Protein AF-A0A558R9H0-F1 (afdb_monomer)

Organism: NCBI:txid2529389

Solvent-accessible surface area (backbone atoms only — not comparable to full-atom values): 13015 Å² total; per-residue (Å²): 138,81,81,83,77,83,81,79,78,78,81,75,77,75,75,75,79,76,82,57,92,92,64,50,74,66,57,54,50,53,50,51,29,73,73,60,36,61,66,52,48,53,51,50,49,53,62,72,65,51,73,73,82,69,82,77,82,72,74,66,61,77,84,40,43,70,60,37,49,53,33,10,52,35,42,75,74,71,47,61,42,72,78,76,47,47,53,64,60,54,18,49,56,47,12,72,78,52,30,84,94,40,40,70,61,38,20,57,54,39,32,58,49,39,75,74,41,42,70,62,52,20,39,54,46,27,41,65,49,20,35,69,77,26,20,38,67,59,28,51,53,42,38,52,57,38,35,78,76,47,83,45,66,71,45,51,55,52,40,52,50,50,55,48,54,51,50,54,34,33,76,76,72,40,82,75,61,80,75,44,16,47,45,55,50,48,14,64,70,67,75,45,73,69,75,48,80,61,65,66,37,66,78,54,82,72,59,87,75,62,67,80,74,74,82,77,82,91,124

Foldseek 3Di:
DDDDDDDDPDPPPPDDPDDDPPDDPVNVVVVVCVVQNPVRVVVVCCVVVVDDPDDPPDDCVVVCVVVLLVQLVCVLVVHHSPVVDDQQNVLQVSCVVPVDVHSVVSSVVSSVVCVLPSQLSSLVSNLLCQQPFAFLVSNLVSLVSNCVVPVDVVSVVVSVVSVVLQVLLCVVPNHDDRRDHSQNSNCVSVVHRDDRPVRVCVVVPDDPPVVVVPDDDDD

Sequence (219 aa):
MEADPPTRVASAAAASPKPRPGATVDDDVRRVVARHGADAVKAAVKRLSKQRPGRKATSDWPGLIDVLEADARRLLEGGDPFTERSNYSISQAFAAAHPGHSSVSTQRRLMNKLAKKRAIYTHILAIFTGWYECSSAIYIKTLLALIEIDDNEMWVDRHDAACRQLGEYIVIFGEPPESMSMREIIGRATGTMPKSPFELRERSRGGLLGGFAGSSDRG

Radius of gyration: 29.57 Å; Cα contacts (8 Å, |Δi|>4): 161; chains: 1; bounding box: 58×39×85 Å

Mean predicted aligned error: 14.15 Å

Secondary structure (DSSP, 8-state):
--PPPP--------PPPPPPTT--HHHHHHHHHHHH-HHHHHHHHHHHSSPPPPPPPPPSGGGGHHHHHHHHHHHHTT--HHHHS-HHHHHHHHHHH--TT-HHHHHHHHHHHHHHHHHHHHHHHHHHHHHHHS-HHHHHHHHHHHHHH---HHHHHHHHHHHHHHHHHHHHH-SPPTT--HHHHHHHHHSSPPPPTTHHHHSS-S-TTSGGG------

Structure (mmCIF, N/CA/C/O backbone):
data_AF-A0A558R9H0-F1
#
_entry.id   AF-A0A558R9H0-F1
#
loop_
_atom_site.group_PDB
_atom_site.id
_atom_site.type_symbol
_atom_site.label_atom_id
_atom_site.label_alt_id
_atom_site.label_comp_id
_atom_site.label_asym_id
_atom_site.label_entity_id
_atom_site.label_seq_id
_atom_site.pdbx_PDB_ins_code
_atom_site.Cartn_x
_atom_site.Cartn_y
_atom_site.Cartn_z
_atom_site.occupancy
_atom_site.B_iso_or_equiv
_atom_site.auth_seq_id
_atom_site.auth_comp_id
_atom_site.auth_asym_id
_atom_site.auth_atom_id
_atom_site.pdbx_PDB_model_num
ATOM 1 N N . MET A 1 1 ? -26.346 24.334 -60.284 1.00 40.06 1 MET A N 1
ATOM 2 C CA . MET A 1 1 ? -24.964 24.813 -60.084 1.00 40.06 1 MET A CA 1
ATOM 3 C C . MET A 1 1 ? -24.458 24.151 -58.812 1.00 40.06 1 MET A C 1
ATOM 5 O O . MET A 1 1 ? -24.642 24.688 -57.734 1.00 40.06 1 MET A O 1
ATOM 9 N N . GLU A 1 2 ? -24.317 22.829 -58.834 1.00 39.69 2 GLU A N 1
ATOM 10 C CA . GLU A 1 2 ? -23.131 22.070 -59.281 1.00 39.69 2 GLU A CA 1
ATOM 11 C C . GLU A 1 2 ? -21.971 22.269 -58.298 1.00 39.69 2 GLU A C 1
ATOM 13 O O . GLU A 1 2 ? -21.319 23.305 -58.275 1.00 39.69 2 GLU A O 1
ATOM 18 N N . ALA A 1 3 ? -21.835 21.292 -57.398 1.00 46.06 3 ALA A N 1
ATOM 19 C CA . ALA A 1 3 ? -20.813 21.244 -56.367 1.00 46.06 3 ALA A CA 1
ATOM 20 C C . ALA A 1 3 ? -19.502 20.736 -56.980 1.00 46.06 3 ALA A C 1
ATOM 22 O O . ALA A 1 3 ? -19.474 19.647 -57.557 1.00 46.06 3 ALA A O 1
ATOM 23 N N . ASP A 1 4 ? -18.435 21.518 -56.828 1.00 47.44 4 ASP A N 1
ATOM 24 C CA . ASP A 1 4 ? -17.090 21.150 -57.267 1.00 47.44 4 ASP A CA 1
ATOM 25 C C . ASP A 1 4 ? -16.585 19.891 -56.534 1.00 47.44 4 ASP A C 1
ATOM 27 O O . ASP A 1 4 ? -16.675 19.807 -55.302 1.00 47.44 4 ASP A O 1
ATOM 31 N N . PRO A 1 5 ? -16.022 18.900 -57.250 1.00 52.84 5 PRO A N 1
ATOM 32 C CA . PRO A 1 5 ? -15.435 17.727 -56.624 1.00 52.84 5 PRO A CA 1
ATOM 33 C C . PRO A 1 5 ? -14.076 18.049 -55.970 1.00 52.84 5 PRO A C 1
ATOM 35 O O . PRO A 1 5 ? -13.323 18.893 -56.458 1.00 52.84 5 PRO A O 1
ATOM 38 N N . PRO A 1 6 ? -13.697 17.337 -54.891 1.00 47.50 6 PRO A N 1
ATOM 39 C CA . PRO A 1 6 ? -12.427 17.554 -54.213 1.00 47.50 6 PRO A CA 1
ATOM 40 C C . PRO A 1 6 ? -11.244 17.115 -55.084 1.00 47.50 6 PRO A C 1
ATOM 42 O O . PRO A 1 6 ? -11.097 15.943 -55.445 1.00 47.50 6 PRO A O 1
ATOM 45 N N . THR A 1 7 ? -10.356 18.066 -55.363 1.00 51.81 7 THR A N 1
ATOM 46 C CA . THR A 1 7 ? -9.066 17.864 -56.024 1.00 51.81 7 THR A CA 1
ATOM 47 C C . THR A 1 7 ? -8.238 16.819 -55.271 1.00 51.81 7 THR A C 1
ATOM 49 O O . THR A 1 7 ? -7.725 17.066 -54.178 1.00 51.81 7 THR A O 1
ATOM 52 N N . ARG A 1 8 ? -8.077 15.629 -55.863 1.00 40.22 8 ARG A N 1
ATOM 53 C CA . ARG A 1 8 ? -7.101 14.624 -55.422 1.00 40.22 8 ARG A CA 1
ATOM 54 C C . ARG A 1 8 ? -5.695 15.206 -55.568 1.00 40.22 8 ARG A C 1
ATOM 56 O O . ARG A 1 8 ? -5.161 15.279 -56.671 1.00 40.22 8 ARG A O 1
ATOM 63 N N . VAL A 1 9 ? -5.075 15.584 -54.453 1.00 43.00 9 VAL A N 1
ATOM 64 C CA . VAL A 1 9 ? -3.649 15.922 -54.423 1.00 43.00 9 VAL A CA 1
ATOM 65 C C . VAL A 1 9 ? -2.869 14.624 -54.622 1.00 43.00 9 VAL A C 1
ATOM 67 O O . VAL A 1 9 ? -2.848 13.753 -53.751 1.00 43.00 9 VAL A O 1
ATOM 70 N N . ALA A 1 10 ? -2.276 14.461 -55.803 1.00 39.84 10 ALA A N 1
ATOM 71 C CA . ALA A 1 10 ? -1.406 13.341 -56.112 1.00 39.84 10 ALA A CA 1
ATOM 72 C C . ALA A 1 10 ? -0.223 13.333 -55.130 1.00 39.84 10 ALA A C 1
ATOM 74 O O . ALA A 1 10 ? 0.629 14.221 -55.147 1.00 39.84 10 ALA A O 1
ATOM 75 N N . SER A 1 11 ? -0.174 12.322 -54.262 1.00 41.81 11 SER A N 1
ATOM 76 C CA . SER A 1 11 ? 1.013 12.007 -53.472 1.00 41.81 11 SER A CA 1
ATOM 77 C C . SER A 1 11 ? 2.083 11.483 -54.425 1.00 41.81 11 SER A C 1
ATOM 79 O O . SER A 1 11 ? 2.147 10.290 -54.724 1.00 41.81 11 SER A O 1
ATOM 81 N N . ALA A 1 12 ? 2.900 12.390 -54.955 1.00 41.44 12 ALA A N 1
ATOM 82 C CA . ALA A 1 12 ? 4.139 12.021 -55.610 1.00 41.44 12 ALA A CA 1
ATOM 83 C C . ALA A 1 12 ? 5.065 11.442 -54.533 1.00 41.44 12 ALA A C 1
ATOM 85 O O . ALA A 1 12 ? 5.732 12.173 -53.798 1.00 41.44 12 ALA A O 1
ATOM 86 N N . ALA A 1 13 ? 5.085 10.114 -54.421 1.00 43.97 13 ALA A N 1
ATOM 87 C CA . ALA A 1 13 ? 6.188 9.405 -53.800 1.00 43.97 13 ALA A CA 1
ATOM 88 C C . ALA A 1 13 ? 7.446 9.758 -54.604 1.00 43.97 13 ALA A C 1
ATOM 90 O O . ALA A 1 13 ? 7.711 9.180 -55.656 1.00 43.97 13 ALA A O 1
ATOM 91 N N . ALA A 1 14 ? 8.171 10.783 -54.154 1.00 47.97 14 ALA A N 1
ATOM 92 C CA . ALA A 1 14 ? 9.452 11.158 -54.720 1.00 47.97 14 ALA A CA 1
ATOM 93 C C . ALA A 1 14 ? 10.385 9.957 -54.558 1.00 47.97 14 ALA A C 1
ATOM 95 O O . ALA A 1 14 ? 10.835 9.648 -53.455 1.00 47.97 14 ALA A O 1
ATOM 96 N N . ALA A 1 15 ? 10.611 9.242 -55.659 1.00 49.59 15 ALA A N 1
ATOM 97 C CA . ALA A 1 15 ? 11.592 8.181 -55.729 1.00 49.59 15 ALA A CA 1
ATOM 98 C C . ALA A 1 15 ? 12.943 8.757 -55.292 1.00 49.59 15 ALA A C 1
ATOM 100 O O . ALA A 1 15 ? 13.468 9.674 -55.929 1.00 49.59 15 ALA A O 1
ATOM 101 N N . SER A 1 16 ? 13.483 8.243 -54.186 1.00 49.84 16 SER A N 1
ATOM 102 C CA . SER A 1 16 ? 14.827 8.592 -53.741 1.00 49.84 16 SER A CA 1
ATOM 103 C C . SER A 1 16 ? 15.800 8.350 -54.899 1.00 49.84 16 SER A C 1
ATOM 105 O O . SER A 1 16 ? 15.782 7.256 -55.476 1.00 49.84 16 SER A O 1
ATOM 107 N N . PRO A 1 17 ? 16.622 9.341 -55.289 1.00 56.62 17 PRO A N 1
ATOM 108 C CA . PRO A 1 17 ? 17.583 9.152 -56.363 1.00 56.62 17 PRO A CA 1
ATOM 109 C C . PRO A 1 17 ? 18.518 8.002 -55.982 1.00 56.62 17 PRO A C 1
ATOM 111 O O . PRO A 1 17 ? 19.105 8.006 -54.902 1.00 56.62 17 PRO A O 1
ATOM 114 N N . LYS A 1 18 ? 18.619 6.987 -56.849 1.00 54.97 18 LYS A N 1
ATOM 115 C CA . LYS A 1 18 ? 19.559 5.881 -56.643 1.00 54.97 18 LYS A CA 1
ATOM 116 C C . LYS A 1 18 ? 20.985 6.453 -56.603 1.00 54.97 18 LYS A C 1
ATOM 118 O O . LYS A 1 18 ? 21.316 7.237 -57.502 1.00 54.97 18 LYS A O 1
ATOM 123 N N . PRO A 1 19 ? 21.815 6.076 -55.613 1.00 56.00 19 PRO A N 1
ATOM 124 C CA . PRO A 1 19 ? 23.196 6.532 -55.555 1.00 56.00 19 PRO A CA 1
ATOM 125 C C . PRO A 1 19 ? 23.920 6.089 -56.827 1.00 56.00 19 PRO A C 1
ATOM 127 O O . PRO A 1 19 ? 23.767 4.951 -57.285 1.00 56.00 19 PRO A O 1
ATOM 130 N N . ARG A 1 20 ? 24.669 7.009 -57.440 1.00 61.56 20 ARG A N 1
ATOM 131 C CA . ARG A 1 20 ? 25.506 6.669 -58.595 1.00 61.56 20 ARG A CA 1
ATOM 132 C C . ARG A 1 20 ? 26.735 5.893 -58.107 1.00 61.56 20 ARG A C 1
ATOM 134 O O . ARG A 1 20 ? 27.266 6.240 -57.053 1.00 61.56 20 ARG A O 1
ATOM 141 N N . PRO A 1 21 ? 27.221 4.890 -58.858 1.00 53.12 21 PRO A N 1
ATOM 142 C CA . PRO A 1 21 ? 28.438 4.172 -58.491 1.00 53.12 21 PRO A CA 1
ATOM 143 C C . PRO A 1 21 ? 29.607 5.157 -58.324 1.00 53.12 21 PRO A C 1
ATOM 145 O O . PRO A 1 21 ? 29.894 5.921 -59.243 1.00 53.12 21 PRO A O 1
ATOM 148 N N . GLY A 1 22 ? 30.241 5.167 -57.148 1.00 63.62 22 GLY A N 1
ATOM 149 C CA . GLY A 1 22 ? 31.413 6.000 -56.841 1.00 63.62 22 GLY A CA 1
ATOM 150 C C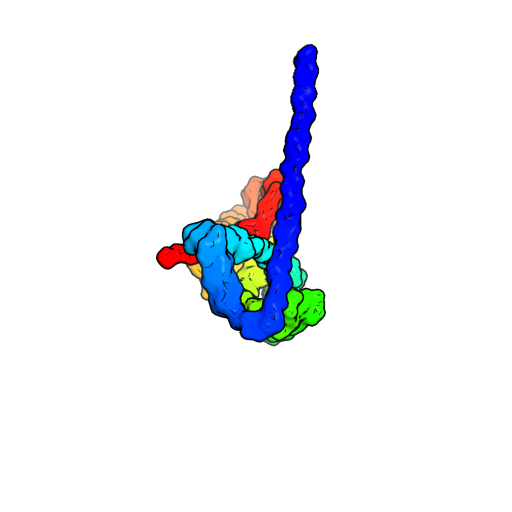 . GLY A 1 22 ? 31.141 7.407 -56.289 1.00 63.62 22 GLY A C 1
ATOM 151 O O . GLY A 1 22 ? 32.100 8.104 -55.978 1.00 63.62 22 GLY A O 1
ATOM 152 N N . ALA A 1 23 ? 29.883 7.835 -56.136 1.00 65.75 23 ALA A N 1
ATOM 153 C CA . ALA A 1 23 ? 29.562 9.102 -55.471 1.00 65.75 23 ALA A CA 1
ATOM 154 C C . ALA A 1 23 ? 29.500 8.920 -53.948 1.00 65.75 23 ALA A C 1
ATOM 156 O O . ALA A 1 23 ? 28.907 7.953 -53.459 1.00 65.75 23 ALA A O 1
ATOM 157 N N . THR A 1 24 ? 30.093 9.848 -53.196 1.00 78.88 24 THR A N 1
ATOM 158 C CA . THR A 1 24 ? 29.974 9.849 -51.734 1.00 78.88 24 THR A CA 1
ATOM 159 C C . THR A 1 24 ? 28.633 10.441 -51.302 1.00 78.88 24 THR A C 1
ATOM 161 O O . THR A 1 24 ? 27.989 11.188 -52.041 1.00 78.88 24 THR A O 1
ATOM 164 N N . VAL A 1 25 ? 28.211 10.136 -50.073 1.00 76.44 25 VAL A N 1
ATOM 165 C CA . VAL A 1 25 ? 27.009 10.739 -49.471 1.00 76.44 25 VAL A CA 1
ATOM 166 C C . VAL A 1 25 ? 27.104 12.272 -49.477 1.00 76.44 25 VAL A C 1
ATOM 168 O O . VAL A 1 25 ? 26.110 12.949 -49.739 1.00 76.44 25 VAL A O 1
ATOM 171 N N . ASP A 1 26 ? 28.305 12.820 -49.281 1.00 78.94 26 ASP A N 1
ATOM 172 C CA . ASP A 1 26 ? 28.557 14.262 -49.304 1.00 78.94 26 ASP A CA 1
ATOM 173 C C . ASP A 1 26 ? 28.344 14.880 -50.693 1.00 78.94 26 ASP A C 1
ATOM 175 O O . ASP A 1 26 ? 27.806 15.987 -50.801 1.00 78.94 26 ASP A O 1
ATOM 179 N N . ASP A 1 27 ? 28.692 14.164 -51.767 1.00 82.62 27 ASP A N 1
ATOM 180 C CA . ASP A 1 27 ? 28.458 14.621 -53.143 1.00 82.62 27 ASP A CA 1
ATOM 181 C C . ASP A 1 27 ? 26.964 14.704 -53.462 1.00 82.62 27 ASP A C 1
ATOM 183 O O . ASP A 1 27 ? 26.502 15.643 -54.120 1.00 82.62 27 ASP A O 1
ATOM 187 N N . ASP A 1 28 ? 26.184 13.749 -52.962 1.00 78.44 28 ASP A N 1
ATOM 188 C CA . ASP A 1 28 ? 24.738 13.744 -53.146 1.00 78.44 28 ASP A CA 1
ATOM 189 C C . ASP A 1 28 ? 24.050 14.826 -52.305 1.00 78.44 28 ASP A C 1
ATOM 191 O O . ASP A 1 28 ? 23.152 15.505 -52.813 1.00 78.44 28 ASP A O 1
ATOM 195 N N . VAL A 1 29 ? 24.525 15.092 -51.083 1.00 79.81 29 VAL A N 1
ATOM 196 C CA . VAL A 1 29 ? 24.051 16.229 -50.274 1.00 79.81 29 VAL A CA 1
ATOM 197 C C . VAL A 1 29 ? 24.349 17.555 -50.976 1.00 79.81 29 VAL A C 1
ATOM 199 O O . VAL A 1 29 ? 23.438 18.371 -51.145 1.00 79.81 29 VAL A O 1
ATOM 202 N N . ARG A 1 30 ? 25.583 17.768 -51.457 1.00 83.69 30 ARG A N 1
ATOM 203 C CA . ARG A 1 30 ? 25.965 18.987 -52.197 1.00 83.69 30 ARG A CA 1
ATOM 204 C C . ARG A 1 30 ? 25.118 19.179 -53.450 1.00 83.69 30 ARG A C 1
ATOM 206 O O . ARG A 1 30 ? 24.670 20.291 -53.722 1.00 83.69 30 ARG A O 1
ATOM 213 N N . ARG A 1 31 ? 24.840 18.104 -54.189 1.00 83.25 31 ARG A N 1
ATOM 214 C CA . ARG A 1 31 ? 23.997 18.134 -55.394 1.00 83.25 31 ARG A CA 1
ATOM 215 C C . ARG A 1 31 ? 22.551 18.516 -55.078 1.00 83.25 31 ARG A C 1
ATOM 217 O O . ARG A 1 31 ? 21.950 19.305 -55.806 1.00 83.25 31 ARG A O 1
ATOM 224 N N . VAL A 1 32 ? 21.988 17.960 -54.008 1.00 83.25 32 VAL A N 1
ATOM 225 C CA . VAL A 1 32 ? 20.615 18.254 -53.572 1.00 83.25 32 VAL A CA 1
ATOM 226 C C . VAL A 1 32 ? 20.506 19.698 -53.068 1.00 83.25 32 VAL A C 1
ATOM 228 O O . VAL A 1 32 ? 19.550 20.389 -53.422 1.00 83.25 32 VAL A O 1
ATOM 231 N N . VAL A 1 33 ? 21.517 20.194 -52.344 1.00 87.50 33 VAL A N 1
ATOM 232 C CA . VAL A 1 33 ? 21.617 21.604 -51.924 1.00 87.50 33 VAL A CA 1
ATOM 233 C C . VAL A 1 33 ? 21.754 22.540 -53.123 1.00 87.50 33 VAL A C 1
ATOM 235 O O . VAL A 1 33 ? 21.033 23.530 -53.191 1.00 87.50 33 VAL A O 1
ATOM 238 N N . ALA A 1 34 ? 22.605 22.219 -54.100 1.00 86.06 34 ALA A N 1
ATOM 239 C CA . ALA A 1 34 ? 22.775 23.030 -55.306 1.00 86.06 34 ALA A CA 1
ATOM 240 C C . ALA A 1 34 ? 21.491 23.112 -56.150 1.00 86.06 34 ALA A C 1
ATOM 242 O O . ALA A 1 34 ? 21.224 24.133 -56.775 1.00 86.06 34 ALA A O 1
ATOM 243 N N . ARG A 1 35 ? 20.681 22.045 -56.164 1.00 87.62 35 ARG A N 1
ATOM 244 C CA . ARG A 1 35 ? 19.451 21.974 -56.964 1.00 87.62 35 ARG A CA 1
ATOM 245 C C . ARG A 1 35 ? 18.241 22.630 -56.300 1.00 87.62 35 ARG A C 1
ATOM 247 O O . ARG A 1 35 ? 17.385 23.152 -57.005 1.00 87.62 35 ARG A O 1
ATOM 254 N N . HIS A 1 36 ? 18.135 22.558 -54.975 1.00 86.50 36 HIS A N 1
ATOM 255 C CA . HIS A 1 36 ? 16.929 22.978 -54.251 1.00 86.50 36 HIS A CA 1
ATOM 256 C C . HIS A 1 36 ? 17.159 24.140 -53.275 1.00 86.50 36 HIS A C 1
ATOM 258 O O . HIS A 1 36 ? 16.193 24.682 -52.750 1.00 86.50 36 HIS A O 1
ATOM 264 N N . GLY A 1 37 ? 18.410 24.548 -53.052 1.00 89.56 37 GLY A N 1
ATOM 265 C CA . GLY A 1 37 ? 18.783 25.558 -52.065 1.00 89.56 37 GLY A CA 1
ATOM 266 C C . GLY A 1 37 ? 18.905 24.978 -50.653 1.00 89.56 37 GLY A C 1
ATOM 267 O O . GLY A 1 37 ? 18.153 24.087 -50.250 1.00 89.56 37 GLY A O 1
ATOM 268 N N . ALA A 1 38 ? 19.863 25.492 -49.877 1.00 87.56 38 ALA A N 1
ATOM 269 C CA . ALA A 1 38 ? 20.178 24.982 -48.540 1.00 87.56 38 ALA A CA 1
ATOM 270 C C . ALA A 1 38 ? 18.971 25.027 -47.585 1.00 87.56 38 ALA A C 1
ATOM 272 O O . ALA A 1 38 ? 18.734 24.076 -46.838 1.00 87.56 38 ALA A O 1
ATOM 273 N N . ASP A 1 39 ? 18.165 26.087 -47.660 1.00 85.06 39 ASP A N 1
ATOM 274 C CA . ASP A 1 39 ? 17.003 26.273 -46.788 1.00 85.06 39 ASP A CA 1
ATOM 275 C C . ASP A 1 39 ? 15.883 25.270 -47.076 1.00 85.06 39 ASP A C 1
ATOM 277 O O . ASP A 1 39 ? 15.289 24.717 -46.145 1.00 85.06 39 ASP A O 1
ATOM 281 N N . ALA A 1 40 ? 15.636 24.952 -48.350 1.00 84.00 40 ALA A N 1
ATOM 282 C CA . ALA A 1 40 ? 14.635 23.961 -48.734 1.00 84.00 40 ALA A CA 1
ATOM 283 C C . ALA A 1 40 ? 15.054 22.549 -48.306 1.00 84.00 40 ALA A C 1
ATOM 285 O O . ALA A 1 40 ? 14.228 21.779 -47.809 1.00 84.00 40 ALA A O 1
ATOM 286 N N . VAL A 1 41 ? 16.345 22.221 -48.432 1.00 86.56 41 VAL A N 1
ATOM 287 C CA . VAL A 1 41 ? 16.898 20.942 -47.962 1.00 86.56 41 VAL A CA 1
ATOM 288 C C . VAL A 1 41 ? 16.805 20.845 -46.443 1.00 86.56 41 VAL A C 1
ATOM 290 O O . VAL A 1 41 ? 16.324 19.838 -45.925 1.00 86.56 41 VAL A O 1
ATOM 293 N N . LYS A 1 42 ? 17.165 21.904 -45.712 1.00 85.38 42 LYS A N 1
ATOM 294 C CA . LYS A 1 42 ? 17.049 21.962 -44.247 1.00 85.38 42 LYS A CA 1
ATOM 295 C C . LYS A 1 42 ? 15.599 21.805 -43.784 1.00 85.38 42 LYS A C 1
ATOM 297 O O . LYS A 1 42 ? 15.337 21.059 -42.839 1.00 85.38 42 LYS A O 1
ATOM 302 N N . ALA A 1 43 ? 14.647 22.452 -44.458 1.00 84.19 43 ALA A N 1
ATOM 303 C CA . ALA A 1 43 ? 13.221 22.316 -44.168 1.00 84.19 43 ALA A CA 1
ATOM 304 C C . ALA A 1 43 ? 12.700 20.898 -44.462 1.00 84.19 43 ALA A C 1
ATOM 306 O O . ALA A 1 43 ? 11.957 20.333 -43.655 1.00 84.19 43 ALA A O 1
ATOM 307 N N . ALA A 1 44 ? 13.123 20.294 -45.575 1.00 84.94 44 ALA A N 1
ATOM 308 C CA . ALA A 1 44 ? 12.758 18.929 -45.942 1.00 84.94 44 ALA A CA 1
ATOM 309 C C . ALA A 1 44 ? 13.335 17.898 -44.962 1.00 84.94 44 ALA A C 1
ATOM 311 O O . ALA A 1 44 ? 12.589 17.043 -44.483 1.00 84.94 44 ALA A O 1
ATOM 312 N N . VAL A 1 45 ? 14.616 18.019 -44.597 1.00 84.81 45 VAL A N 1
ATOM 313 C CA . VAL A 1 45 ? 15.256 17.171 -43.583 1.00 84.81 45 VAL A CA 1
ATOM 314 C C . VAL A 1 45 ? 14.542 17.330 -42.252 1.00 84.81 45 VAL A C 1
ATOM 316 O O . VAL A 1 45 ? 14.142 16.324 -41.692 1.00 84.81 45 VAL A O 1
ATOM 319 N N . LYS A 1 46 ? 14.277 18.556 -41.784 1.00 82.56 46 LYS A N 1
ATOM 320 C CA . LYS A 1 46 ? 13.528 18.805 -40.539 1.00 82.56 46 LYS A CA 1
ATOM 321 C C . LYS A 1 46 ? 12.124 18.191 -40.556 1.00 82.56 46 LYS A C 1
ATOM 323 O O . LYS A 1 46 ? 11.643 17.721 -39.528 1.00 82.56 46 LYS A O 1
ATOM 328 N N . ARG A 1 47 ? 11.448 18.198 -41.708 1.00 81.31 47 ARG A N 1
ATOM 329 C CA . ARG A 1 47 ? 10.120 17.589 -41.876 1.00 81.31 47 ARG A CA 1
ATOM 330 C C . ARG A 1 47 ? 10.184 16.061 -41.847 1.00 81.31 47 ARG A C 1
ATOM 332 O O . ARG A 1 47 ? 9.307 15.443 -41.254 1.00 81.31 47 ARG A O 1
ATOM 339 N N . LEU A 1 48 ? 11.202 15.469 -42.468 1.00 79.12 48 LEU A N 1
ATOM 340 C CA . LEU A 1 48 ? 11.404 14.017 -42.535 1.00 79.12 48 LEU A CA 1
ATOM 341 C C . LEU A 1 48 ? 12.014 13.441 -41.249 1.00 79.12 48 LEU A C 1
ATOM 343 O O . LEU A 1 48 ? 11.708 12.314 -40.878 1.00 79.12 48 LEU A O 1
ATOM 347 N N . SER A 1 49 ? 12.841 14.221 -40.553 1.00 73.88 49 SER A N 1
ATOM 348 C CA . SER A 1 49 ? 13.488 13.860 -39.289 1.00 73.88 49 SER A CA 1
ATOM 349 C C . SER A 1 49 ? 12.620 14.145 -38.070 1.00 73.88 49 SER A C 1
ATOM 351 O O . SER A 1 49 ? 13.018 13.819 -36.950 1.00 73.88 49 SER A O 1
ATOM 353 N N . LYS A 1 50 ? 11.431 14.736 -38.261 1.00 74.31 50 LYS A N 1
ATOM 354 C CA . LYS A 1 50 ? 10.457 14.918 -37.187 1.00 74.31 50 LYS A CA 1
ATOM 355 C C . LYS A 1 50 ? 10.070 13.531 -36.683 1.00 74.31 50 LYS A C 1
ATOM 357 O O . LYS A 1 50 ? 9.308 12.819 -37.335 1.00 74.31 50 LYS A O 1
ATOM 362 N N . GLN A 1 51 ? 10.645 13.137 -35.546 1.00 62.38 51 GLN A N 1
ATOM 363 C CA . GLN A 1 51 ? 10.368 11.843 -34.945 1.00 62.38 51 GLN A CA 1
ATOM 364 C C . GLN A 1 51 ? 8.858 11.701 -34.783 1.00 62.38 51 GLN A C 1
ATOM 366 O O . GLN A 1 51 ? 8.192 12.580 -34.227 1.00 62.38 51 GLN A O 1
ATOM 371 N N . ARG A 1 52 ? 8.307 10.600 -35.305 1.00 64.25 52 ARG A N 1
ATOM 372 C CA . ARG A 1 52 ? 6.937 10.224 -34.967 1.00 64.25 52 ARG A CA 1
ATOM 373 C C . ARG A 1 52 ? 6.893 10.104 -33.445 1.00 64.25 52 ARG A C 1
ATOM 375 O O . ARG A 1 52 ? 7.768 9.423 -32.905 1.00 64.25 52 ARG A O 1
ATOM 382 N N . PRO A 1 53 ? 5.944 10.759 -32.753 1.00 58.91 53 PRO A N 1
ATOM 383 C CA . PRO A 1 53 ? 5.816 10.580 -31.318 1.00 58.91 53 PRO A CA 1
ATOM 384 C C . PRO A 1 53 ? 5.725 9.079 -31.045 1.00 58.91 53 PRO A C 1
ATOM 386 O O . PRO A 1 53 ? 4.896 8.382 -31.636 1.00 58.91 53 PRO A O 1
ATOM 389 N N . GLY A 1 54 ? 6.655 8.578 -30.231 1.00 64.88 54 GLY A N 1
ATOM 390 C CA . GLY A 1 54 ? 6.704 7.167 -29.878 1.00 64.88 54 GLY A CA 1
ATOM 391 C C . GLY A 1 54 ? 5.385 6.725 -29.246 1.00 64.88 54 GLY A C 1
ATOM 392 O O . GLY A 1 54 ? 4.614 7.540 -28.729 1.00 64.88 54 GLY A O 1
ATOM 393 N N . ARG A 1 55 ? 5.113 5.417 -29.275 1.00 62.16 55 ARG A N 1
ATOM 394 C CA . ARG A 1 55 ? 3.976 4.849 -28.542 1.00 62.16 55 ARG A CA 1
ATOM 395 C C . ARG A 1 55 ? 4.072 5.297 -27.079 1.00 62.16 55 ARG A C 1
ATOM 397 O O . ARG A 1 55 ? 5.128 5.142 -26.468 1.00 62.16 55 ARG A O 1
ATOM 404 N N . LYS A 1 56 ? 2.984 5.854 -26.527 1.00 63.72 56 LYS A N 1
ATOM 405 C CA . LYS A 1 56 ? 2.930 6.248 -25.110 1.00 63.72 56 LYS A CA 1
ATOM 406 C C . LYS A 1 56 ? 3.360 5.058 -24.253 1.00 63.72 56 LYS A C 1
ATOM 408 O O . LYS A 1 56 ? 2.847 3.952 -24.444 1.00 63.72 56 LYS A O 1
ATOM 413 N N . ALA A 1 57 ? 4.299 5.289 -23.336 1.00 63.03 57 ALA A N 1
ATOM 414 C CA . ALA A 1 57 ? 4.712 4.277 -22.378 1.00 63.03 57 ALA A CA 1
ATOM 415 C C . ALA A 1 57 ? 3.461 3.776 -21.649 1.00 63.03 57 ALA A C 1
ATOM 417 O O . ALA A 1 57 ? 2.734 4.558 -21.036 1.00 63.03 57 ALA A O 1
ATOM 418 N N . THR A 1 58 ? 3.167 2.484 -21.781 1.00 68.56 58 THR A N 1
ATOM 419 C CA . THR A 1 58 ? 2.084 1.879 -21.006 1.00 68.56 58 THR A CA 1
ATOM 420 C C . THR A 1 58 ? 2.545 1.860 -19.553 1.00 68.56 58 THR A C 1
ATOM 422 O O . THR A 1 58 ? 3.698 1.523 -19.279 1.00 68.56 58 THR A O 1
ATOM 425 N N . SER A 1 59 ? 1.693 2.315 -18.633 1.00 79.50 59 SER A N 1
ATOM 426 C CA . SER A 1 59 ? 2.014 2.257 -17.207 1.00 79.50 59 SER A CA 1
ATOM 427 C C . SER A 1 59 ? 2.241 0.795 -16.827 1.00 79.50 59 SER A C 1
ATOM 429 O O . SER A 1 59 ? 1.447 -0.055 -17.211 1.00 79.50 59 SER A O 1
ATOM 431 N N . ASP A 1 60 ? 3.325 0.502 -16.108 1.00 85.88 60 ASP A N 1
ATOM 432 C CA . ASP A 1 60 ? 3.618 -0.861 -15.646 1.00 85.88 60 ASP A CA 1
ATOM 433 C C . ASP A 1 60 ? 2.720 -1.240 -14.441 1.00 85.88 60 ASP A C 1
ATOM 435 O O . ASP A 1 60 ? 2.505 -2.416 -14.171 1.00 85.88 60 ASP A O 1
ATOM 439 N N . TRP A 1 61 ? 2.158 -0.245 -13.735 1.00 88.56 61 TRP A N 1
ATOM 440 C CA . TRP A 1 61 ? 1.375 -0.427 -12.503 1.00 88.56 61 TRP A CA 1
ATOM 441 C C . TRP A 1 61 ? 0.121 -1.302 -12.626 1.00 88.56 61 TRP A C 1
ATOM 443 O O . TRP A 1 61 ? -0.079 -2.123 -11.736 1.00 88.56 61 TRP A O 1
ATOM 453 N N . PRO A 1 62 ? -0.702 -1.203 -13.690 1.00 89.25 62 PRO A N 1
ATOM 454 C CA . PRO A 1 62 ? -1.846 -2.092 -13.868 1.00 89.25 62 PRO A CA 1
ATOM 455 C C . PRO A 1 62 ? -1.452 -3.572 -13.873 1.00 89.25 62 PRO A C 1
ATOM 457 O O . PRO A 1 62 ? -2.175 -4.385 -13.323 1.00 89.25 62 PRO A O 1
ATOM 460 N N . GLY A 1 63 ? -0.294 -3.924 -14.443 1.00 88.38 63 GLY A N 1
ATOM 461 C CA . GLY A 1 63 ? 0.179 -5.313 -14.458 1.00 88.38 63 GLY A CA 1
ATOM 462 C C . GLY A 1 63 ? 0.858 -5.759 -13.158 1.00 88.38 63 GLY A C 1
ATOM 463 O O . GLY A 1 63 ? 1.274 -6.907 -13.058 1.00 88.38 63 GLY A O 1
ATOM 464 N N . LEU A 1 64 ? 1.026 -4.857 -12.188 1.00 93.06 64 LEU A N 1
ATOM 465 C CA . LEU A 1 64 ? 1.580 -5.155 -10.865 1.00 93.06 64 LEU A CA 1
ATOM 466 C C 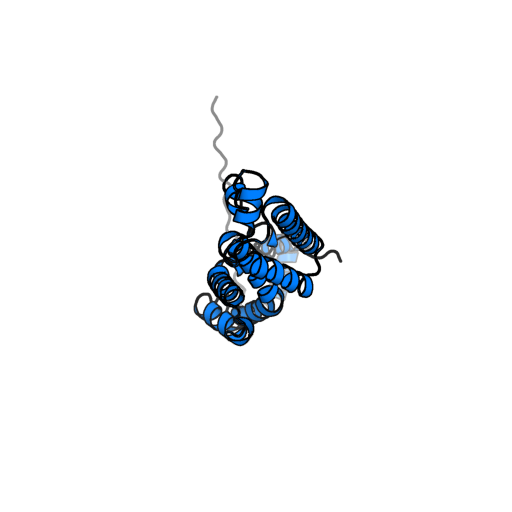. LEU A 1 64 ? 0.497 -5.209 -9.783 1.00 93.06 64 LEU A C 1
ATOM 468 O O . LEU A 1 64 ? 0.826 -5.493 -8.635 1.00 93.06 64 LEU A O 1
ATOM 472 N N . ILE A 1 65 ? -0.764 -4.922 -10.120 1.00 93.50 65 ILE A N 1
ATOM 473 C CA . ILE A 1 65 ? -1.824 -4.747 -9.125 1.00 93.50 65 ILE A CA 1
ATOM 474 C C . ILE A 1 65 ? -2.041 -6.013 -8.295 1.00 93.50 65 ILE A C 1
ATOM 476 O O . ILE A 1 65 ? -1.993 -5.930 -7.075 1.00 93.50 65 ILE A O 1
ATOM 480 N N . ASP A 1 66 ? -2.109 -7.184 -8.930 1.00 94.25 66 ASP A N 1
ATOM 481 C CA . ASP A 1 66 ? -2.318 -8.463 -8.241 1.00 94.25 66 ASP A CA 1
ATOM 482 C C . ASP A 1 66 ? -1.190 -8.774 -7.245 1.00 94.25 66 ASP A C 1
ATOM 484 O O . ASP A 1 66 ? -1.422 -9.273 -6.145 1.00 94.25 66 ASP A O 1
ATOM 488 N N . VAL A 1 67 ? 0.052 -8.438 -7.613 1.00 96.06 67 VAL A N 1
ATOM 489 C CA . VAL A 1 67 ? 1.226 -8.601 -6.744 1.00 96.06 67 VAL A CA 1
ATOM 490 C C . VAL A 1 67 ? 1.120 -7.674 -5.539 1.00 96.06 67 VAL A C 1
ATOM 492 O O . VAL A 1 67 ? 1.348 -8.115 -4.415 1.00 96.06 67 VAL A O 1
ATOM 495 N N . LEU A 1 68 ? 0.767 -6.408 -5.767 1.00 96.75 68 LEU A N 1
ATOM 496 C CA . LEU A 1 68 ? 0.652 -5.407 -4.708 1.00 96.75 68 LEU A CA 1
ATOM 497 C C . LEU A 1 68 ? -0.534 -5.692 -3.775 1.00 96.75 68 LEU A C 1
ATOM 499 O O . LEU A 1 68 ? -0.407 -5.480 -2.574 1.00 96.75 68 LEU A O 1
ATOM 503 N N . GLU A 1 69 ? -1.650 -6.207 -4.294 1.00 96.38 69 GLU A N 1
ATOM 504 C CA . GLU A 1 69 ? -2.790 -6.658 -3.489 1.00 96.38 69 GLU A CA 1
ATOM 505 C C . GLU A 1 69 ? -2.437 -7.878 -2.637 1.00 96.38 69 GLU A C 1
ATOM 507 O O . GLU A 1 69 ? -2.793 -7.931 -1.461 1.00 96.38 69 GLU A O 1
ATOM 512 N N . ALA A 1 70 ? -1.717 -8.852 -3.200 1.00 96.88 70 ALA A N 1
ATOM 513 C CA . ALA A 1 70 ? -1.233 -9.998 -2.436 1.00 96.88 70 ALA A CA 1
ATOM 514 C C . ALA A 1 70 ? -0.273 -9.562 -1.319 1.00 96.88 70 ALA A C 1
ATOM 516 O O . ALA A 1 70 ? -0.411 -10.010 -0.183 1.00 96.88 70 ALA A O 1
ATOM 517 N N . ASP A 1 71 ? 0.655 -8.651 -1.625 1.00 97.94 71 ASP A N 1
ATOM 518 C CA . ASP A 1 71 ? 1.554 -8.070 -0.627 1.00 97.94 71 ASP A CA 1
ATOM 519 C C . ASP A 1 71 ? 0.758 -7.322 0.464 1.00 97.94 71 ASP A C 1
ATOM 521 O O . ASP A 1 71 ? 1.062 -7.439 1.648 1.00 97.94 71 ASP A O 1
ATOM 525 N N . ALA A 1 72 ? -0.286 -6.578 0.084 1.00 97.56 72 ALA A N 1
ATOM 526 C CA . ALA A 1 72 ? -1.120 -5.819 1.015 1.00 97.56 72 ALA A CA 1
ATOM 527 C C . ALA A 1 72 ? -1.903 -6.725 1.972 1.00 97.56 72 ALA A C 1
ATOM 529 O O . ALA A 1 72 ? -1.914 -6.470 3.175 1.00 97.56 72 ALA A O 1
ATOM 530 N N . ARG A 1 73 ? -2.512 -7.806 1.467 1.00 97.00 73 ARG A N 1
ATOM 531 C CA . ARG A 1 73 ? -3.175 -8.814 2.315 1.00 97.00 73 ARG A CA 1
ATOM 532 C C . ARG A 1 73 ? -2.188 -9.433 3.294 1.00 97.00 73 ARG A C 1
ATOM 534 O O . ARG A 1 73 ? -2.475 -9.511 4.483 1.00 97.00 73 ARG A O 1
ATOM 541 N N . ARG A 1 74 ? -0.993 -9.781 2.812 1.00 97.19 74 ARG A N 1
ATOM 542 C CA . ARG A 1 74 ? 0.047 -10.363 3.659 1.00 97.19 74 ARG A CA 1
ATOM 543 C C . ARG A 1 74 ? 0.458 -9.439 4.803 1.00 97.19 74 ARG A C 1
ATOM 545 O O . ARG A 1 74 ? 0.665 -9.901 5.920 1.00 97.19 74 ARG A O 1
ATOM 552 N N . LEU A 1 75 ? 0.534 -8.139 4.529 1.00 96.56 75 LEU A N 1
ATOM 553 C CA . LEU A 1 75 ? 0.812 -7.119 5.536 1.00 96.56 75 LEU A CA 1
ATOM 554 C C . LEU A 1 75 ? -0.305 -7.036 6.590 1.00 96.56 75 LEU A C 1
ATOM 556 O O . LEU A 1 75 ? -0.018 -6.971 7.783 1.00 96.56 75 LEU A O 1
ATOM 560 N N . LEU A 1 76 ? -1.572 -7.096 6.168 1.00 96.00 76 LEU A N 1
ATOM 561 C CA . LEU A 1 76 ? -2.731 -7.086 7.073 1.00 96.00 76 LEU A CA 1
ATOM 562 C C . LEU A 1 76 ? -2.821 -8.346 7.949 1.00 96.00 76 LEU A C 1
ATOM 564 O O . LEU A 1 76 ? -3.285 -8.272 9.083 1.00 96.00 76 LEU A O 1
ATOM 568 N N . GLU A 1 77 ? -2.320 -9.481 7.461 1.00 95.19 77 GLU A N 1
ATOM 569 C CA . GLU A 1 77 ? -2.166 -10.727 8.228 1.00 95.19 77 GLU A CA 1
ATOM 570 C C . GLU A 1 77 ? -0.996 -10.684 9.234 1.00 95.19 77 GLU A C 1
ATOM 572 O O . GLU A 1 77 ? -0.775 -11.647 9.969 1.00 95.19 77 GLU A O 1
ATOM 577 N N . GLY A 1 78 ? -0.223 -9.591 9.268 1.00 93.69 78 GLY A N 1
ATOM 578 C CA . GLY A 1 78 ? 0.948 -9.430 10.133 1.00 93.69 78 GLY A CA 1
ATOM 579 C C . GLY A 1 78 ? 2.245 -10.022 9.571 1.00 93.69 78 GLY A C 1
ATOM 580 O O . GLY A 1 78 ? 3.232 -10.116 10.302 1.00 93.69 78 GLY A O 1
ATOM 581 N N . GLY A 1 79 ? 2.258 -10.428 8.299 1.00 95.50 79 GLY A N 1
ATOM 582 C CA . GLY A 1 79 ? 3.464 -10.855 7.590 1.00 95.50 79 GLY A CA 1
ATOM 583 C C . GLY A 1 79 ? 4.275 -9.686 7.021 1.00 95.50 79 GLY A C 1
ATOM 584 O O . GLY A 1 79 ? 3.828 -8.540 7.005 1.00 95.50 79 G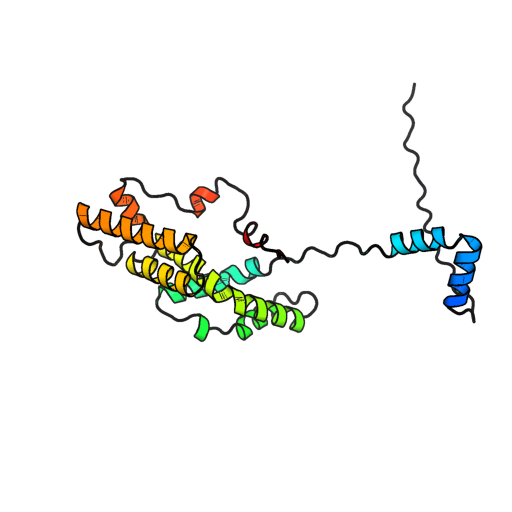LY A O 1
ATOM 585 N N . ASP A 1 80 ? 5.467 -9.995 6.502 1.00 95.44 80 ASP A N 1
ATOM 586 C CA . ASP A 1 80 ? 6.323 -9.030 5.805 1.00 95.44 80 ASP A CA 1
ATOM 587 C C . ASP A 1 80 ? 6.482 -9.410 4.318 1.00 95.44 80 ASP A C 1
ATOM 589 O O . ASP A 1 80 ? 7.336 -10.227 3.956 1.00 95.44 80 ASP A O 1
ATOM 593 N N . PRO A 1 81 ? 5.694 -8.804 3.410 1.00 96.44 81 PRO A N 1
ATOM 594 C CA . PRO A 1 81 ? 5.763 -9.130 1.988 1.00 96.44 81 PRO A CA 1
ATOM 595 C C . PRO A 1 81 ? 7.081 -8.693 1.327 1.00 96.44 81 PRO A C 1
ATOM 597 O O . PRO A 1 81 ? 7.414 -9.155 0.226 1.00 96.44 81 PRO A O 1
ATOM 600 N N . PHE A 1 82 ? 7.830 -7.775 1.944 1.00 95.44 82 PHE A N 1
ATOM 601 C CA . PHE A 1 82 ? 9.043 -7.211 1.355 1.00 95.44 82 PHE A CA 1
ATOM 602 C C . PHE A 1 82 ? 10.244 -8.145 1.512 1.00 95.44 82 PHE A C 1
ATOM 604 O O . PHE A 1 82 ? 11.119 -8.148 0.641 1.00 95.44 82 PHE A O 1
ATOM 611 N N . THR A 1 83 ? 10.257 -8.971 2.561 1.00 94.88 83 THR A N 1
ATOM 612 C CA . THR A 1 83 ? 11.240 -10.050 2.742 1.00 94.88 83 THR A CA 1
ATOM 613 C C . THR A 1 83 ? 10.815 -11.345 2.059 1.00 94.88 83 THR A C 1
ATOM 615 O O . THR A 1 83 ? 11.656 -12.004 1.447 1.00 94.88 83 THR A O 1
ATOM 618 N N . GLU A 1 84 ? 9.521 -11.683 2.075 1.00 94.94 84 GLU A N 1
ATOM 619 C CA . GLU A 1 84 ? 8.998 -12.900 1.432 1.00 94.94 84 GLU A CA 1
ATOM 620 C C . GLU A 1 84 ? 9.167 -12.886 -0.093 1.00 94.94 84 GLU A C 1
ATOM 622 O O . GLU A 1 84 ? 9.424 -13.919 -0.720 1.00 94.94 84 GLU A O 1
ATOM 627 N N . ARG A 1 85 ? 9.044 -11.708 -0.713 1.00 94.81 85 ARG A N 1
ATOM 628 C CA . ARG A 1 85 ? 9.160 -11.548 -2.163 1.00 94.81 85 ARG A CA 1
ATOM 629 C C . ARG A 1 85 ? 10.082 -10.388 -2.499 1.00 94.81 85 ARG A C 1
ATOM 631 O O . ARG A 1 85 ? 9.813 -9.242 -2.157 1.00 94.81 85 ARG A O 1
ATOM 638 N N . SER A 1 86 ? 11.146 -10.655 -3.253 1.00 97.12 86 SER A N 1
ATOM 639 C CA . SER A 1 86 ? 12.102 -9.617 -3.655 1.00 97.12 86 SER A CA 1
ATOM 640 C C . SER A 1 86 ? 11.635 -8.845 -4.895 1.00 97.12 86 SER A C 1
ATOM 642 O O . SER A 1 86 ? 11.012 -9.405 -5.802 1.00 97.12 86 SER A O 1
ATOM 644 N N . ASN A 1 87 ? 12.029 -7.573 -5.012 1.00 97.69 87 ASN A N 1
ATOM 645 C CA . ASN A 1 87 ? 11.782 -6.777 -6.226 1.00 97.69 87 ASN A CA 1
ATOM 646 C C . ASN A 1 87 ? 12.395 -7.422 -7.480 1.00 97.69 87 ASN A C 1
ATOM 648 O O . ASN A 1 87 ? 11.840 -7.305 -8.573 1.00 97.69 87 ASN A O 1
ATOM 652 N N . TYR A 1 88 ? 13.523 -8.125 -7.322 1.00 97.19 88 TYR A N 1
ATOM 653 C CA . TYR A 1 88 ? 14.144 -8.896 -8.394 1.00 97.19 88 TYR A CA 1
ATOM 654 C C . TYR A 1 88 ? 13.187 -9.973 -8.918 1.00 97.19 88 TYR A C 1
ATOM 656 O O . TYR A 1 88 ? 12.894 -9.973 -10.112 1.00 97.19 88 TYR A O 1
ATOM 664 N N . SER A 1 89 ? 12.636 -10.813 -8.034 1.00 97.12 89 SER A N 1
ATOM 665 C CA . SER A 1 89 ? 11.721 -11.898 -8.422 1.00 97.12 89 SER A CA 1
ATOM 666 C C . SER A 1 89 ? 10.463 -11.383 -9.136 1.00 97.12 89 SER A C 1
ATOM 668 O O . SER A 1 89 ? 10.106 -11.895 -10.196 1.00 97.12 89 SER A O 1
ATOM 670 N N . ILE A 1 90 ? 9.859 -10.295 -8.637 1.00 97.12 90 ILE A N 1
ATOM 671 C CA . ILE A 1 90 ? 8.688 -9.653 -9.261 1.00 97.12 90 ILE A CA 1
ATOM 672 C C . ILE A 1 90 ? 9.043 -9.141 -10.658 1.00 97.12 90 ILE A C 1
ATOM 674 O O . ILE A 1 90 ? 8.347 -9.420 -11.632 1.00 97.12 90 ILE A O 1
ATOM 678 N N . SER A 1 91 ? 10.140 -8.389 -10.767 1.00 96.38 91 SER A N 1
ATOM 679 C CA . SER A 1 91 ? 10.552 -7.793 -12.039 1.00 96.38 91 SER A CA 1
ATOM 680 C C . SER A 1 91 ? 10.940 -8.840 -13.085 1.00 96.38 91 SER A C 1
ATOM 682 O O . SER A 1 91 ? 10.654 -8.642 -14.264 1.00 96.38 91 SER A O 1
ATOM 684 N N . GLN A 1 92 ? 11.551 -9.952 -12.668 1.00 96.88 92 GLN A N 1
ATOM 685 C CA . GLN A 1 92 ? 11.914 -11.063 -13.542 1.00 96.88 92 GLN A CA 1
ATOM 686 C C . GLN A 1 92 ? 10.663 -11.753 -14.093 1.00 96.88 92 GLN A C 1
ATOM 688 O O . GLN A 1 92 ? 10.545 -11.913 -15.308 1.00 96.88 92 GLN A O 1
ATOM 693 N N . ALA A 1 93 ? 9.712 -12.100 -13.219 1.00 95.44 93 ALA A N 1
ATOM 694 C CA . ALA A 1 93 ? 8.450 -12.720 -13.620 1.00 95.44 93 ALA A CA 1
ATOM 695 C C . ALA A 1 93 ? 7.654 -11.809 -14.568 1.00 95.44 93 ALA A C 1
ATOM 697 O O . ALA A 1 93 ? 7.196 -12.246 -15.624 1.00 95.44 93 ALA A O 1
ATOM 698 N N . PHE A 1 94 ? 7.565 -10.514 -14.248 1.00 95.06 94 PHE A N 1
ATOM 699 C CA . PHE A 1 94 ? 6.884 -9.550 -15.108 1.00 95.06 94 PHE A CA 1
ATOM 700 C C . PHE A 1 94 ? 7.575 -9.407 -16.467 1.00 95.06 94 PHE A C 1
ATOM 702 O O . PHE A 1 94 ? 6.901 -9.394 -17.493 1.00 95.06 94 PHE A O 1
ATOM 709 N N . ALA A 1 95 ? 8.906 -9.293 -16.503 1.00 94.12 95 ALA A N 1
ATOM 710 C CA . ALA A 1 95 ? 9.655 -9.131 -17.749 1.00 94.12 95 ALA A CA 1
ATOM 711 C C . ALA A 1 95 ? 9.584 -10.372 -18.649 1.00 94.12 95 ALA A C 1
ATOM 713 O O . ALA A 1 95 ? 9.600 -10.230 -19.872 1.00 94.12 95 ALA A O 1
ATOM 714 N N . ALA A 1 96 ? 9.471 -11.569 -18.065 1.00 93.19 96 ALA A N 1
ATOM 715 C CA . ALA A 1 96 ? 9.228 -12.800 -18.810 1.00 93.19 96 ALA A CA 1
ATOM 716 C C . ALA A 1 96 ? 7.851 -12.789 -19.497 1.00 93.19 96 ALA A C 1
ATOM 718 O O . ALA A 1 96 ? 7.752 -13.162 -20.664 1.00 93.19 96 ALA A O 1
ATOM 719 N N . ALA A 1 97 ? 6.812 -12.304 -18.810 1.00 91.56 97 ALA A N 1
ATOM 720 C CA . ALA A 1 97 ? 5.463 -12.191 -19.368 1.00 91.56 97 ALA A CA 1
ATOM 721 C C . ALA A 1 97 ? 5.294 -10.998 -20.334 1.00 91.56 97 ALA A C 1
ATOM 723 O O . ALA A 1 97 ? 4.539 -11.077 -21.302 1.00 91.56 97 ALA A O 1
ATOM 724 N N . HIS A 1 98 ? 6.008 -9.893 -20.097 1.00 88.75 98 HIS A N 1
ATOM 725 C CA . HIS A 1 98 ? 5.837 -8.621 -20.808 1.00 88.75 98 HIS A CA 1
ATOM 726 C C . HIS A 1 98 ? 7.188 -7.998 -21.209 1.00 88.75 98 HIS A C 1
ATOM 728 O O . HIS A 1 98 ? 7.560 -6.938 -20.699 1.00 88.75 98 HIS A O 1
ATOM 734 N N . PRO A 1 99 ? 7.947 -8.596 -22.143 1.00 82.25 99 PRO A N 1
ATOM 735 C CA . PRO A 1 99 ? 9.338 -8.210 -22.391 1.00 82.25 99 PRO A CA 1
ATOM 736 C C . PRO A 1 99 ? 9.540 -6.803 -22.985 1.00 82.25 99 PRO A C 1
ATOM 738 O O . PRO A 1 99 ? 10.665 -6.304 -22.982 1.00 82.25 99 PRO A O 1
ATOM 741 N N . GLY A 1 100 ? 8.497 -6.102 -23.442 1.00 84.94 100 GLY A N 1
ATOM 742 C CA . GLY A 1 100 ? 8.631 -4.753 -24.008 1.00 84.94 100 GLY A CA 1
ATOM 743 C C . GLY A 1 100 ? 9.595 -4.734 -25.204 1.00 84.94 100 GLY A C 1
ATOM 744 O O . GLY A 1 100 ? 9.368 -5.441 -26.179 1.00 84.94 100 GLY A O 1
ATOM 745 N N . HIS A 1 101 ? 10.669 -3.933 -25.129 1.00 80.31 101 HIS A N 1
ATOM 746 C CA . HIS A 1 101 ? 11.762 -3.947 -26.119 1.00 80.31 101 HIS A CA 1
ATOM 747 C C . HIS A 1 101 ? 12.799 -5.051 -25.862 1.00 80.31 101 HIS A C 1
ATOM 749 O O . HIS A 1 101 ? 13.330 -5.626 -26.807 1.00 80.31 101 HIS A O 1
ATOM 755 N N . SER A 1 102 ? 13.107 -5.335 -24.594 1.00 89.88 102 SER A N 1
ATOM 756 C CA . SER A 1 102 ? 13.921 -6.475 -24.171 1.00 89.88 102 SER A CA 1
ATOM 757 C C . SER A 1 102 ? 13.622 -6.819 -22.712 1.00 89.88 102 SER A C 1
ATOM 759 O O . SER A 1 102 ? 13.382 -5.928 -21.889 1.00 89.88 102 SER A O 1
ATOM 761 N N . SER A 1 103 ? 13.676 -8.113 -22.380 1.00 90.56 103 SER A N 1
ATOM 762 C CA . SER A 1 103 ? 13.407 -8.598 -21.019 1.00 90.56 103 SER A CA 1
ATOM 763 C C . SER A 1 103 ? 14.324 -7.929 -19.983 1.00 90.56 103 SER A C 1
ATOM 765 O O . SER A 1 103 ? 13.844 -7.379 -18.996 1.00 90.56 103 SER A O 1
ATOM 767 N N . VAL A 1 104 ? 15.628 -7.827 -20.271 1.00 92.81 104 VAL A N 1
ATOM 768 C CA . VAL A 1 104 ? 16.618 -7.188 -19.382 1.00 92.81 104 VAL A CA 1
ATOM 769 C C . VAL A 1 104 ? 16.302 -5.709 -19.127 1.00 92.81 104 VAL A C 1
ATOM 771 O O . VAL A 1 104 ? 16.374 -5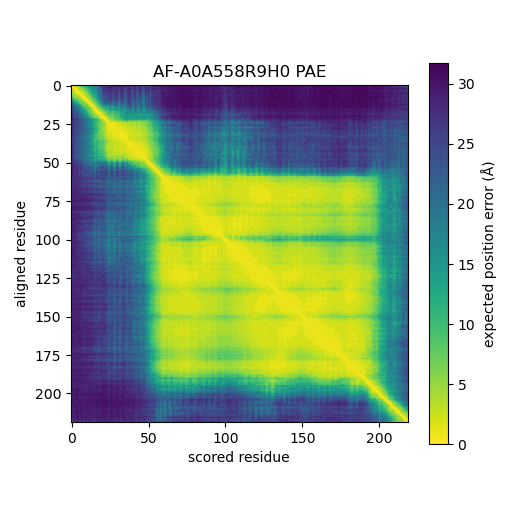.237 -17.990 1.00 92.81 104 VAL A O 1
ATOM 774 N N . SER A 1 105 ? 15.926 -4.958 -20.170 1.00 89.81 105 SER A N 1
ATOM 775 C CA . SER A 1 105 ? 15.564 -3.541 -20.025 1.00 89.81 105 SER A CA 1
ATOM 776 C C . SER A 1 105 ? 14.300 -3.374 -19.182 1.00 89.81 105 SER A C 1
ATOM 778 O O . SER A 1 105 ? 14.252 -2.527 -18.284 1.00 89.81 105 SER A O 1
ATOM 780 N N . THR A 1 106 ? 13.292 -4.213 -19.430 1.00 91.81 106 THR A N 1
ATOM 781 C CA . THR A 1 106 ? 12.034 -4.204 -18.679 1.00 91.81 106 THR A CA 1
ATOM 782 C C . THR A 1 106 ? 12.253 -4.568 -17.215 1.00 91.81 106 THR A C 1
ATOM 784 O O . THR A 1 106 ? 11.782 -3.842 -16.339 1.00 91.81 106 THR A O 1
ATOM 787 N N . GLN A 1 107 ? 13.037 -5.609 -16.938 1.00 95.44 107 GLN A N 1
ATOM 788 C CA . GLN A 1 107 ? 13.387 -6.018 -15.581 1.00 95.44 107 GLN A CA 1
ATOM 789 C C . GLN A 1 107 ? 14.075 -4.879 -14.820 1.00 95.44 107 GLN A C 1
ATOM 791 O O . GLN A 1 107 ? 13.622 -4.498 -13.742 1.00 95.44 107 GLN A O 1
ATOM 796 N N . ARG A 1 108 ? 15.120 -4.265 -15.397 1.00 93.88 108 ARG A N 1
ATOM 797 C CA . ARG A 1 108 ? 15.849 -3.157 -14.752 1.00 93.88 108 ARG A CA 1
ATOM 798 C C . ARG A 1 108 ? 14.947 -1.948 -14.491 1.00 93.88 108 ARG A C 1
ATOM 800 O O . ARG A 1 108 ? 15.012 -1.349 -13.417 1.00 93.88 108 ARG A O 1
ATOM 807 N N . ARG A 1 109 ? 14.081 -1.596 -15.449 1.00 92.94 109 ARG A N 1
ATOM 808 C CA . ARG A 1 109 ? 13.089 -0.519 -15.287 1.00 92.94 109 ARG A CA 1
ATOM 809 C C . ARG A 1 109 ? 12.142 -0.811 -14.122 1.00 92.94 109 ARG A C 1
ATOM 811 O O . ARG A 1 109 ? 11.899 0.075 -13.304 1.00 92.94 109 ARG A O 1
ATOM 818 N N . LEU A 1 110 ? 11.623 -2.034 -14.042 1.00 94.88 110 LEU A N 1
ATOM 819 C CA . LEU A 1 110 ? 10.691 -2.451 -12.995 1.00 94.88 110 LEU A CA 1
ATOM 820 C C . LEU A 1 110 ? 11.339 -2.534 -11.624 1.00 94.88 110 LEU A C 1
ATOM 822 O O . LEU A 1 110 ? 10.748 -2.045 -10.668 1.00 94.88 110 LEU A O 1
ATOM 826 N N . MET A 1 111 ? 12.557 -3.066 -11.523 1.00 96.25 111 MET A N 1
ATOM 827 C CA . MET A 1 111 ? 13.310 -3.066 -10.268 1.00 96.25 111 MET A CA 1
ATOM 828 C C . MET A 1 111 ? 13.411 -1.658 -9.683 1.00 96.25 111 MET A C 1
ATOM 830 O O . MET A 1 111 ? 13.091 -1.459 -8.514 1.00 96.25 111 MET A O 1
ATOM 834 N N . ASN A 1 112 ? 13.774 -0.671 -10.508 1.00 94.25 112 ASN A N 1
ATOM 835 C CA . ASN A 1 112 ? 13.871 0.722 -10.072 1.00 94.25 112 ASN A CA 1
ATOM 836 C C . ASN A 1 112 ? 12.515 1.302 -9.645 1.00 94.25 112 ASN A C 1
ATOM 838 O O . ASN A 1 112 ? 12.455 2.096 -8.709 1.00 94.25 112 ASN A O 1
ATOM 842 N N . LYS A 1 113 ? 11.421 0.930 -10.322 1.00 94.12 113 LYS A N 1
ATOM 843 C CA . LYS A 1 113 ? 10.066 1.367 -9.950 1.00 94.12 113 LYS A CA 1
ATOM 844 C C . LYS A 1 113 ? 9.623 0.760 -8.621 1.00 94.12 113 LYS A C 1
ATOM 846 O O . LYS A 1 113 ? 9.163 1.489 -7.746 1.00 94.12 113 LYS A O 1
ATOM 851 N N . LEU A 1 114 ? 9.796 -0.549 -8.462 1.00 96.31 114 LEU A N 1
ATOM 852 C CA . LEU A 1 114 ? 9.433 -1.276 -7.248 1.00 96.31 114 LEU A CA 1
ATOM 853 C C . LEU A 1 114 ? 10.251 -0.788 -6.050 1.00 96.31 114 LEU A C 1
ATOM 855 O O . LEU A 1 114 ? 9.672 -0.508 -5.008 1.00 96.31 114 LEU A O 1
ATOM 859 N N . ALA A 1 115 ? 11.559 -0.575 -6.221 1.00 95.44 115 ALA A N 1
ATOM 860 C CA . ALA A 1 115 ? 12.424 -0.038 -5.170 1.00 95.44 115 ALA A CA 1
ATOM 861 C C . ALA A 1 115 ? 11.947 1.320 -4.632 1.00 95.44 115 ALA A C 1
ATOM 863 O O . ALA A 1 115 ? 12.126 1.605 -3.457 1.00 95.44 115 ALA A O 1
ATOM 864 N N . LYS A 1 116 ? 11.320 2.148 -5.477 1.00 92.88 116 LYS A N 1
ATOM 865 C CA . LYS A 1 116 ? 10.853 3.486 -5.089 1.00 92.88 116 LYS A CA 1
ATOM 866 C C . LYS A 1 116 ? 9.434 3.518 -4.531 1.00 92.88 116 LYS A C 1
ATOM 868 O O . LYS A 1 116 ? 9.117 4.416 -3.763 1.00 92.88 116 LYS A O 1
ATOM 873 N N . LYS A 1 117 ? 8.545 2.647 -5.015 1.00 95.06 117 LYS A N 1
ATOM 874 C CA . LYS A 1 117 ? 7.093 2.826 -4.828 1.00 95.06 117 LYS A CA 1
ATOM 875 C C . LYS A 1 117 ? 6.348 1.592 -4.338 1.00 95.06 117 LYS A C 1
ATOM 877 O O . LYS A 1 117 ? 5.189 1.734 -3.965 1.00 95.06 117 LYS A O 1
ATOM 882 N N . ARG A 1 118 ? 6.974 0.408 -4.305 1.00 96.31 118 ARG A N 1
ATOM 883 C CA . ARG A 1 118 ? 6.292 -0.820 -3.868 1.00 96.31 118 ARG A CA 1
ATOM 884 C C . ARG A 1 118 ? 5.775 -0.681 -2.441 1.00 96.31 118 ARG A C 1
ATOM 886 O O . ARG A 1 118 ? 4.588 -0.863 -2.239 1.00 96.31 118 ARG A O 1
ATOM 893 N N . ALA A 1 119 ? 6.635 -0.282 -1.501 1.00 96.44 119 ALA A N 1
ATOM 894 C CA . ALA A 1 119 ? 6.254 -0.133 -0.098 1.00 96.44 119 ALA A CA 1
ATOM 895 C C . ALA A 1 119 ? 5.045 0.797 0.074 1.00 96.44 119 ALA A C 1
ATOM 897 O O . ALA A 1 119 ? 4.039 0.387 0.645 1.00 96.44 119 ALA A O 1
ATOM 898 N N . ILE A 1 120 ? 5.103 1.991 -0.521 1.00 96.19 120 ILE A N 1
ATOM 899 C CA . ILE A 1 120 ? 4.015 2.976 -0.484 1.00 96.19 120 ILE A CA 1
ATOM 900 C C . ILE A 1 120 ? 2.717 2.386 -1.053 1.00 96.19 120 ILE A C 1
ATOM 902 O O . ILE A 1 120 ? 1.677 2.440 -0.404 1.00 96.19 120 ILE A O 1
ATOM 906 N N . TYR A 1 121 ? 2.750 1.788 -2.249 1.00 95.75 121 TYR A N 1
ATOM 907 C CA . TYR A 1 121 ? 1.531 1.260 -2.872 1.00 95.75 121 TYR A CA 1
ATOM 908 C C . TYR A 1 121 ? 0.955 0.040 -2.164 1.00 95.75 121 TYR A C 1
ATOM 910 O O . TYR A 1 121 ? -0.265 -0.067 -2.067 1.00 95.75 121 TYR A O 1
ATOM 918 N N . THR A 1 122 ? 1.800 -0.836 -1.628 1.00 97.56 122 THR A N 1
ATOM 919 C CA . THR A 1 122 ? 1.365 -1.950 -0.783 1.00 97.56 122 THR A CA 1
ATOM 920 C C . THR A 1 122 ? 0.619 -1.434 0.450 1.00 97.56 122 THR A C 1
ATOM 922 O O . THR A 1 122 ? -0.481 -1.902 0.723 1.00 97.56 122 THR A O 1
ATOM 925 N N . HIS A 1 123 ? 1.146 -0.420 1.145 1.00 97.50 123 HIS A N 1
ATOM 926 C CA . HIS A 1 123 ? 0.480 0.164 2.317 1.00 97.50 123 HIS A CA 1
ATOM 927 C C . HIS A 1 123 ? -0.821 0.888 1.956 1.00 97.50 123 HIS A C 1
ATOM 929 O O . HIS A 1 123 ? -1.823 0.728 2.645 1.00 97.50 123 HIS A O 1
ATOM 935 N N . ILE A 1 124 ? -0.851 1.629 0.845 1.00 96.12 124 ILE A N 1
ATOM 936 C CA . ILE A 1 124 ? -2.079 2.281 0.367 1.00 96.12 124 ILE A CA 1
ATOM 937 C C . ILE A 1 124 ? -3.178 1.243 0.090 1.00 96.12 124 ILE A C 1
ATOM 939 O O . ILE A 1 124 ? -4.324 1.430 0.500 1.00 96.12 124 ILE A O 1
ATOM 943 N N . LEU A 1 125 ? -2.847 0.132 -0.576 1.00 96.25 125 LEU A N 1
ATOM 944 C CA . LEU A 1 125 ? -3.801 -0.958 -0.810 1.00 96.25 125 LEU A CA 1
ATOM 945 C C . LEU A 1 125 ? -4.220 -1.650 0.494 1.00 96.25 125 LEU A C 1
ATOM 947 O O . LEU A 1 125 ? -5.395 -1.992 0.646 1.00 96.25 125 LEU A O 1
ATOM 951 N N . ALA A 1 126 ? -3.298 -1.806 1.445 1.00 97.25 126 ALA A N 1
ATOM 952 C CA . ALA A 1 126 ? -3.597 -2.355 2.763 1.00 97.25 126 ALA A CA 1
ATOM 953 C C . ALA A 1 126 ? -4.568 -1.454 3.540 1.00 97.25 126 ALA A C 1
ATOM 955 O O . ALA A 1 126 ? -5.536 -1.954 4.096 1.00 97.25 126 ALA A O 1
ATOM 956 N N . ILE A 1 127 ? -4.406 -0.129 3.498 1.00 95.88 127 ILE A N 1
ATOM 957 C CA . ILE A 1 127 ? -5.349 0.834 4.097 1.00 95.88 127 ILE A CA 1
ATOM 958 C C . ILE A 1 127 ? -6.728 0.711 3.452 1.00 95.88 127 ILE A C 1
ATOM 960 O O . ILE A 1 127 ? -7.740 0.669 4.152 1.00 95.88 127 ILE A O 1
ATOM 964 N N . PHE A 1 128 ? -6.788 0.642 2.119 1.00 93.12 128 PHE A N 1
ATOM 965 C CA . PHE A 1 128 ? -8.066 0.502 1.427 1.00 93.12 128 PHE A CA 1
ATOM 966 C C . PHE A 1 128 ? -8.789 -0.788 1.797 1.00 93.12 128 PHE A C 1
ATOM 968 O O . PHE A 1 128 ? -9.994 -0.740 2.010 1.00 93.12 128 PHE A O 1
ATOM 975 N N . THR A 1 129 ? -8.071 -1.903 1.896 1.00 93.56 129 THR A N 1
ATOM 976 C CA . THR A 1 129 ? -8.643 -3.211 2.249 1.00 93.56 129 THR A CA 1
ATOM 977 C C . THR A 1 129 ? -9.009 -3.263 3.736 1.00 93.56 129 THR A C 1
ATOM 979 O O . THR A 1 129 ? -10.146 -3.563 4.103 1.00 93.56 129 THR A O 1
ATOM 982 N N . GLY A 1 130 ? -8.080 -2.856 4.602 1.00 93.44 130 GLY A N 1
ATOM 983 C CA . GLY A 1 130 ? -8.216 -2.895 6.055 1.00 93.44 130 GLY A CA 1
ATOM 984 C C . GLY A 1 130 ? -9.324 -2.001 6.603 1.00 93.44 130 GLY A C 1
ATOM 985 O O . GLY A 1 130 ? -9.872 -2.301 7.656 1.00 93.44 130 GLY A O 1
ATOM 986 N N . TRP A 1 131 ? -9.726 -0.954 5.875 1.00 93.50 131 TRP A N 1
ATOM 987 C CA . TRP A 1 131 ? -10.891 -0.141 6.241 1.00 93.50 131 TRP A CA 1
ATOM 988 C C . TRP A 1 131 ? -12.193 -0.951 6.335 1.00 93.50 131 TRP A C 1
ATOM 990 O O . TRP A 1 131 ? -13.068 -0.607 7.132 1.00 93.50 131 TRP A O 1
ATOM 1000 N N . TYR A 1 132 ? -12.335 -1.992 5.506 1.00 90.88 132 TYR A N 1
ATOM 1001 C CA . TYR A 1 132 ? -13.543 -2.821 5.426 1.00 90.88 132 TYR A CA 1
ATOM 1002 C C . TYR A 1 132 ? -13.415 -4.142 6.162 1.00 90.88 132 TYR A C 1
ATOM 1004 O O . TYR A 1 132 ? -14.398 -4.614 6.720 1.00 90.88 132 TYR A O 1
ATOM 1012 N N . GLU A 1 133 ? -12.244 -4.764 6.066 1.00 91.69 133 GLU A N 1
ATOM 1013 C CA . GLU A 1 133 ? -12.093 -6.193 6.348 1.00 91.69 133 GLU A CA 1
ATOM 1014 C C . GLU A 1 133 ? -11.308 -6.470 7.629 1.00 91.69 133 GLU A C 1
ATOM 1016 O O . GLU A 1 133 ? -11.346 -7.587 8.138 1.00 91.69 133 GLU A O 1
ATOM 1021 N N . CYS A 1 134 ? -10.589 -5.478 8.156 1.00 93.62 134 CYS A N 1
ATOM 1022 C CA . CYS A 1 134 ? -9.708 -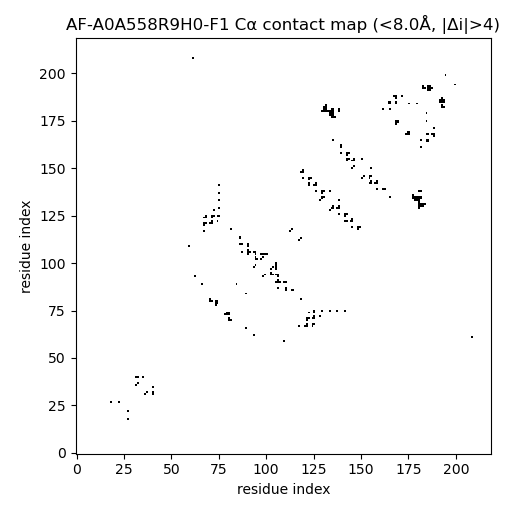5.667 9.301 1.00 93.62 134 CYS A CA 1
ATOM 1023 C C . CYS A 1 134 ? -10.169 -4.855 10.501 1.00 93.62 134 CYS A C 1
ATOM 1025 O O . CYS A 1 134 ? -10.922 -3.889 10.375 1.00 93.62 134 CYS A O 1
ATOM 1027 N N . SER A 1 135 ? -9.655 -5.232 11.670 1.00 95.81 135 SER A N 1
ATOM 1028 C CA . SER A 1 135 ? -9.875 -4.480 12.895 1.00 95.81 135 SER A CA 1
ATOM 1029 C C . SER A 1 135 ? -9.415 -3.030 12.759 1.00 95.81 135 SER A C 1
ATOM 1031 O O . SER A 1 135 ? -8.438 -2.717 12.065 1.00 95.81 135 SER A O 1
ATOM 1033 N N . SER A 1 136 ? -10.096 -2.136 13.471 1.00 94.62 136 SER A N 1
ATOM 1034 C CA . SER A 1 136 ? -9.718 -0.725 13.560 1.00 94.62 136 SER A CA 1
ATOM 1035 C C . SER A 1 136 ? -8.262 -0.531 13.990 1.00 94.62 136 SER A C 1
ATOM 1037 O O . SER A 1 136 ? -7.561 0.305 13.423 1.00 94.62 136 SER A O 1
ATOM 1039 N N . ALA A 1 137 ? -7.774 -1.361 14.915 1.00 95.69 137 ALA A N 1
ATOM 1040 C CA . ALA A 1 137 ? -6.388 -1.351 15.370 1.00 95.69 137 ALA A CA 1
ATOM 1041 C C . ALA A 1 137 ? -5.390 -1.655 14.237 1.00 95.69 137 ALA A C 1
ATOM 1043 O O . ALA A 1 137 ? -4.403 -0.933 14.083 1.00 95.69 137 ALA A O 1
ATOM 1044 N N . ILE A 1 138 ? -5.648 -2.682 13.413 1.00 96.19 138 ILE A N 1
ATOM 1045 C CA . ILE A 1 138 ? -4.792 -3.012 12.259 1.00 96.19 138 ILE A CA 1
ATOM 1046 C C . ILE A 1 138 ? -4.808 -1.864 11.246 1.00 96.19 138 ILE A C 1
ATOM 1048 O O . ILE A 1 138 ? -3.752 -1.464 10.752 1.00 96.19 138 ILE A O 1
ATOM 1052 N N . TYR A 1 139 ? -5.982 -1.298 10.962 1.00 96.06 139 TYR A N 1
ATOM 1053 C CA . TYR A 1 139 ? -6.109 -0.167 10.043 1.00 96.06 139 TYR A CA 1
ATOM 1054 C C . TYR A 1 139 ? -5.312 1.062 10.516 1.00 96.06 139 TYR A C 1
ATOM 1056 O O . TYR A 1 139 ? -4.534 1.621 9.740 1.00 96.06 139 TYR A O 1
ATOM 1064 N N . ILE A 1 140 ? -5.449 1.454 11.788 1.00 96.69 140 ILE A N 1
ATOM 1065 C CA . ILE A 1 140 ? -4.727 2.596 12.376 1.00 96.69 140 ILE A CA 1
ATOM 1066 C C . ILE A 1 140 ? -3.215 2.345 12.357 1.00 96.69 140 ILE A C 1
ATOM 1068 O O . ILE A 1 140 ? -2.452 3.204 11.913 1.00 96.69 140 ILE A O 1
ATOM 1072 N N . LYS A 1 141 ? -2.771 1.143 12.747 1.00 96.81 141 LYS A N 1
ATOM 1073 C CA . LYS A 1 141 ? -1.353 0.760 12.682 1.00 96.81 141 LYS A CA 1
ATOM 1074 C C . LYS A 1 141 ? -0.803 0.832 11.253 1.00 96.81 141 LYS A C 1
ATOM 1076 O O . LYS A 1 141 ? 0.323 1.273 11.049 1.00 96.81 141 LYS A O 1
ATOM 1081 N N . THR A 1 142 ? -1.595 0.424 10.264 1.00 96.88 142 THR A N 1
ATOM 1082 C CA . THR A 1 142 ? -1.198 0.481 8.848 1.00 96.88 142 THR A CA 1
ATOM 1083 C C . THR A 1 142 ? -1.064 1.927 8.359 1.00 96.88 142 THR A C 1
ATOM 1085 O O . THR A 1 142 ? -0.154 2.223 7.587 1.00 96.88 142 THR A O 1
ATOM 1088 N N . LEU A 1 143 ? -1.926 2.840 8.823 1.00 96.75 143 LEU A N 1
ATOM 1089 C CA . LEU A 1 143 ? -1.793 4.272 8.537 1.00 96.75 143 LEU A CA 1
ATOM 1090 C C . LEU A 1 143 ? -0.507 4.860 9.121 1.00 96.75 143 LEU A C 1
ATOM 1092 O O . LEU A 1 143 ? 0.204 5.552 8.400 1.00 96.75 143 LEU A O 1
ATOM 1096 N N . LEU A 1 144 ? -0.180 4.542 10.377 1.00 96.94 144 LEU A N 1
ATOM 1097 C CA . LEU A 1 144 ? 1.082 4.966 10.997 1.00 96.94 144 LEU A CA 1
ATOM 1098 C C . LEU A 1 144 ? 2.296 4.471 10.208 1.00 96.94 144 LEU A C 1
ATOM 1100 O O . LEU A 1 144 ? 3.170 5.263 9.872 1.00 96.94 144 LEU A O 1
ATOM 1104 N N . ALA A 1 145 ? 2.305 3.192 9.826 1.00 96.38 145 ALA A N 1
ATOM 1105 C CA . ALA A 1 145 ? 3.377 2.633 9.005 1.00 96.38 145 ALA A CA 1
ATOM 1106 C C . ALA A 1 145 ? 3.495 3.330 7.636 1.00 96.38 145 ALA A C 1
ATOM 1108 O O . ALA A 1 145 ? 4.599 3.503 7.127 1.00 96.38 145 ALA A O 1
ATOM 1109 N N . LEU A 1 146 ? 2.382 3.766 7.029 1.00 96.56 146 LEU A N 1
ATOM 1110 C CA . LEU A 1 146 ? 2.443 4.553 5.796 1.00 96.56 146 LEU A CA 1
ATOM 1111 C C . LEU A 1 146 ? 3.025 5.951 6.033 1.00 96.56 146 LEU A C 1
ATOM 1113 O O . LEU A 1 146 ? 3.831 6.383 5.217 1.00 96.56 146 LEU A O 1
ATOM 1117 N N . ILE A 1 147 ? 2.659 6.628 7.123 1.00 96.81 147 ILE A N 1
ATOM 1118 C CA . ILE A 1 147 ? 3.195 7.955 7.479 1.00 96.81 147 ILE A CA 1
ATOM 1119 C C . ILE A 1 147 ? 4.720 7.896 7.641 1.00 96.81 147 ILE A C 1
ATOM 1121 O O . ILE A 1 147 ? 5.427 8.771 7.150 1.00 96.81 147 ILE A O 1
ATOM 1125 N N . GLU A 1 148 ? 5.247 6.825 8.240 1.00 96.50 148 GLU A N 1
ATOM 1126 C CA . GLU A 1 148 ? 6.697 6.611 8.365 1.00 96.50 148 GLU A CA 1
ATOM 1127 C C . GLU A 1 148 ? 7.414 6.487 7.005 1.00 96.50 148 GLU A C 1
ATOM 1129 O O . GLU A 1 148 ? 8.602 6.796 6.893 1.00 96.50 148 GLU A O 1
ATOM 1134 N N . ILE A 1 149 ? 6.711 6.032 5.962 1.00 94.69 149 ILE A N 1
ATOM 1135 C CA . ILE A 1 149 ? 7.262 5.830 4.612 1.00 94.69 149 ILE A CA 1
ATOM 1136 C C . ILE A 1 149 ? 7.027 7.058 3.715 1.00 94.69 149 ILE A C 1
ATOM 1138 O O . ILE A 1 149 ? 7.848 7.363 2.845 1.00 94.69 149 ILE A O 1
ATOM 1142 N N . ASP A 1 150 ? 5.890 7.725 3.884 1.00 94.38 150 ASP A N 1
ATOM 1143 C CA . ASP A 1 150 ? 5.410 8.859 3.099 1.00 94.38 150 ASP A CA 1
ATOM 1144 C C . ASP A 1 150 ? 4.737 9.858 4.050 1.00 94.38 150 ASP A C 1
ATOM 1146 O O . ASP A 1 150 ? 3.550 9.730 4.348 1.00 94.38 150 ASP A O 1
ATOM 1150 N N . ASP A 1 151 ? 5.496 10.858 4.508 1.00 91.44 151 ASP A N 1
ATOM 1151 C CA . ASP A 1 151 ? 5.054 11.915 5.439 1.00 91.44 151 ASP A CA 1
ATOM 1152 C C . ASP A 1 151 ? 4.158 12.959 4.746 1.00 91.44 151 ASP A C 1
ATOM 1154 O O . ASP A 1 151 ? 4.392 14.168 4.737 1.00 91.44 151 ASP A O 1
ATOM 1158 N N . ASN A 1 152 ? 3.148 12.468 4.038 1.00 93.12 152 ASN A N 1
ATOM 1159 C CA . ASN A 1 152 ? 2.147 13.292 3.396 1.00 93.12 152 ASN A CA 1
ATOM 1160 C C . ASN A 1 152 ? 1.068 13.650 4.422 1.00 93.12 152 ASN A C 1
ATOM 1162 O O . ASN A 1 152 ? 0.448 12.759 5.005 1.00 93.12 152 ASN A O 1
ATOM 1166 N N . GLU A 1 153 ? 0.791 14.945 4.569 1.00 94.50 153 GLU A N 1
ATOM 1167 C CA . GLU A 1 153 ? -0.223 15.493 5.481 1.00 94.50 153 GLU A CA 1
ATOM 1168 C C . GLU A 1 153 ? -1.589 14.801 5.331 1.00 94.50 153 GLU A C 1
ATOM 1170 O O . GLU A 1 153 ? -2.256 14.518 6.319 1.00 94.50 153 GLU A O 1
ATOM 1175 N N . MET A 1 154 ? -1.960 14.386 4.114 1.00 95.25 154 MET A N 1
ATOM 1176 C CA . MET A 1 154 ? -3.198 13.638 3.872 1.00 95.25 154 MET A CA 1
ATOM 1177 C C . MET A 1 154 ? -3.270 12.313 4.659 1.00 95.25 154 MET A C 1
ATOM 1179 O O . MET A 1 154 ? -4.359 11.900 5.069 1.00 95.25 154 MET A O 1
ATOM 1183 N N . TRP A 1 155 ? -2.149 11.604 4.836 1.00 95.19 155 TRP A N 1
ATOM 1184 C CA . TRP A 1 155 ? -2.120 10.352 5.602 1.00 95.19 155 TRP A CA 1
ATOM 1185 C C . TRP A 1 155 ? -2.199 10.613 7.104 1.00 95.19 155 TRP A C 1
ATOM 1187 O O . TRP A 1 155 ? -2.909 9.879 7.794 1.00 95.19 155 TRP A O 1
ATOM 1197 N N . VAL A 1 156 ? -1.548 11.680 7.575 1.00 95.19 156 VAL A N 1
ATOM 1198 C CA . VAL A 1 156 ? -1.625 12.156 8.965 1.00 95.19 156 VAL A CA 1
ATOM 1199 C C . VAL A 1 156 ? -3.060 12.546 9.312 1.00 95.19 156 VAL A C 1
ATOM 1201 O O . VAL A 1 156 ? -3.640 11.986 10.240 1.00 95.19 156 VAL A O 1
ATOM 1204 N N . ASP A 1 157 ? -3.696 13.379 8.490 1.00 94.25 157 ASP A N 1
ATOM 1205 C CA . ASP A 1 157 ? -5.097 13.777 8.658 1.00 94.25 157 ASP A CA 1
ATOM 1206 C C . ASP A 1 157 ? -6.034 12.567 8.718 1.00 94.25 157 ASP A C 1
ATOM 1208 O O . ASP A 1 157 ? -6.984 12.516 9.506 1.00 94.25 157 ASP A O 1
ATOM 1212 N N . ARG A 1 158 ? -5.777 11.561 7.873 1.00 94.56 158 ARG A N 1
ATOM 1213 C CA . ARG A 1 158 ? -6.586 10.341 7.822 1.00 94.56 158 ARG A CA 1
ATOM 1214 C C . ARG A 1 158 ? -6.389 9.462 9.056 1.00 94.56 158 ARG A C 1
ATOM 1216 O O . ARG A 1 158 ? -7.362 8.854 9.509 1.00 94.56 158 ARG A O 1
ATOM 1223 N N . HIS A 1 159 ? -5.171 9.389 9.584 1.00 96.88 159 HIS A N 1
ATOM 1224 C CA . HIS A 1 159 ? -4.869 8.740 10.858 1.00 96.88 159 HIS A CA 1
ATOM 1225 C C . HIS A 1 159 ? -5.581 9.437 12.016 1.00 96.88 159 HIS A C 1
ATOM 1227 O O . HIS A 1 159 ? -6.329 8.794 12.755 1.00 96.88 159 HIS A O 1
ATOM 1233 N N . ASP A 1 160 ? -5.439 10.752 12.123 1.00 96.75 160 ASP A N 1
ATOM 1234 C CA . ASP A 1 160 ? -6.014 11.529 13.218 1.00 96.75 160 ASP A CA 1
ATOM 1235 C C . ASP A 1 160 ? -7.542 11.505 13.189 1.00 96.75 160 ASP A C 1
ATOM 1237 O O . ASP A 1 160 ? -8.192 11.389 14.232 1.00 96.75 160 ASP A O 1
ATOM 1241 N N . ALA A 1 161 ? -8.137 11.538 11.994 1.00 94.69 161 ALA A N 1
ATOM 1242 C CA . ALA A 1 161 ? -9.570 11.341 11.820 1.00 94.69 161 ALA A CA 1
ATOM 1243 C C . ALA A 1 161 ? -10.024 9.953 12.298 1.00 94.69 161 ALA A C 1
ATOM 1245 O O . ALA A 1 161 ? -11.037 9.857 12.990 1.00 94.69 161 ALA A O 1
ATOM 1246 N N . ALA A 1 162 ? -9.282 8.889 11.973 1.00 95.62 162 ALA A N 1
ATOM 1247 C CA . ALA A 1 162 ? -9.618 7.533 12.406 1.00 95.62 162 ALA A CA 1
ATOM 1248 C C . ALA A 1 162 ? -9.526 7.379 13.932 1.00 95.62 162 ALA A C 1
ATOM 1250 O O . ALA A 1 162 ? -10.443 6.839 14.550 1.00 95.62 162 ALA A O 1
ATOM 1251 N N . CYS A 1 163 ? -8.472 7.918 14.550 1.00 97.31 163 CYS A N 1
ATOM 1252 C CA . CYS A 1 163 ? -8.309 7.936 16.004 1.00 97.31 163 CYS A CA 1
ATOM 1253 C C . CYS A 1 163 ? -9.429 8.722 16.698 1.00 97.31 163 CYS A C 1
ATOM 1255 O O . CYS A 1 163 ? -9.982 8.261 17.697 1.00 97.31 163 CYS A O 1
ATOM 1257 N N . ARG A 1 164 ? -9.820 9.877 16.146 1.00 96.19 164 ARG A N 1
ATOM 1258 C CA . ARG A 1 164 ? -10.944 10.673 16.662 1.00 96.19 164 ARG A CA 1
ATOM 1259 C C . ARG A 1 164 ? -12.264 9.909 16.587 1.00 96.19 164 ARG A C 1
ATOM 1261 O O . ARG A 1 164 ? -12.977 9.849 17.579 1.00 96.19 164 ARG A O 1
ATOM 1268 N N . GLN A 1 165 ? -12.559 9.288 15.446 1.00 95.00 165 GLN A N 1
ATOM 1269 C CA . GLN A 1 165 ? -13.780 8.497 15.245 1.00 95.00 165 GLN A CA 1
ATOM 1270 C C . GLN A 1 165 ? -13.848 7.288 16.183 1.00 95.00 165 GLN A C 1
ATOM 1272 O O . GLN A 1 165 ? -14.912 6.980 16.716 1.00 95.00 165 GLN A O 1
ATOM 1277 N N . LEU A 1 166 ? -12.714 6.621 16.413 1.00 96.25 166 LEU A N 1
ATOM 1278 C CA . LEU A 1 166 ? -12.610 5.556 17.406 1.00 96.25 166 LEU A CA 1
ATOM 1279 C C . LEU A 1 166 ? -12.879 6.091 18.823 1.00 96.25 166 LEU A C 1
ATOM 1281 O O . LEU A 1 166 ? -13.664 5.497 19.555 1.00 96.25 166 LEU A O 1
ATOM 1285 N N . GLY A 1 167 ? -12.293 7.233 19.191 1.00 95.44 167 GLY A N 1
ATOM 1286 C CA . GLY A 1 167 ? -12.531 7.874 20.487 1.00 95.44 167 GLY A CA 1
ATOM 1287 C C . GLY A 1 167 ? -13.996 8.270 20.701 1.00 95.44 167 GLY A C 1
ATOM 1288 O O . GLY A 1 167 ? -14.567 7.975 21.748 1.00 95.44 167 GLY A O 1
ATOM 1289 N N . GLU A 1 168 ? -14.631 8.875 19.696 1.00 93.81 168 GLU A N 1
ATOM 1290 C CA . GLU A 1 168 ? -16.061 9.216 19.718 1.00 93.81 168 GLU A CA 1
ATOM 1291 C C . GLU A 1 168 ? -16.935 7.970 19.901 1.00 93.81 168 GLU A C 1
ATOM 1293 O O . GLU A 1 168 ? -17.853 7.968 20.724 1.00 93.81 168 GLU A O 1
ATOM 1298 N N . TYR A 1 169 ? -16.623 6.888 19.184 1.00 95.94 169 TYR A N 1
ATOM 1299 C CA . TYR A 1 169 ? -17.312 5.613 19.355 1.00 95.94 169 TYR A CA 1
ATOM 1300 C C . TYR A 1 169 ? -17.169 5.083 20.784 1.00 95.94 169 TYR A C 1
ATOM 1302 O O . TYR A 1 169 ? -18.173 4.701 21.381 1.00 95.94 169 TYR A O 1
ATOM 1310 N N . ILE A 1 170 ? -15.958 5.099 21.349 1.00 96.75 170 ILE A N 1
ATOM 1311 C CA . ILE A 1 170 ? -15.697 4.597 22.706 1.00 96.75 170 ILE A CA 1
ATOM 1312 C C . ILE A 1 170 ? -16.490 5.381 23.753 1.00 96.75 170 ILE A C 1
ATOM 1314 O O . ILE A 1 170 ? -17.066 4.785 24.661 1.00 96.75 170 ILE A O 1
ATOM 1318 N N . VAL A 1 171 ? -16.591 6.702 23.606 1.00 95.56 171 VAL A N 1
ATOM 1319 C CA . VAL A 1 171 ? -17.379 7.544 24.521 1.00 95.56 171 VAL A CA 1
ATOM 1320 C C . VAL A 1 171 ? -18.868 7.178 24.496 1.00 95.56 171 VAL A C 1
ATOM 1322 O O . VAL A 1 171 ? -19.520 7.210 25.539 1.00 95.56 171 VAL A O 1
ATOM 1325 N N . ILE A 1 172 ? -19.416 6.832 23.328 1.00 94.94 172 ILE A N 1
ATOM 1326 C CA . ILE A 1 172 ? -20.855 6.576 23.154 1.00 94.94 172 ILE A CA 1
ATOM 1327 C C . ILE A 1 172 ? -21.219 5.110 23.440 1.00 94.94 172 ILE A C 1
ATOM 1329 O O . ILE A 1 172 ? -22.263 4.836 24.032 1.00 94.94 172 ILE A O 1
ATOM 1333 N N . PHE A 1 173 ? -20.384 4.166 23.005 1.00 95.56 173 PHE A N 1
ATOM 1334 C CA . PHE A 1 173 ? -20.697 2.733 22.964 1.00 95.56 173 PHE A CA 1
ATOM 1335 C C . PHE A 1 173 ? -19.749 1.858 23.794 1.00 95.56 173 PHE A C 1
ATOM 1337 O O . PHE A 1 173 ? -20.009 0.662 23.928 1.00 95.56 173 PHE A O 1
ATOM 1344 N N . GLY A 1 174 ? -18.674 2.423 24.348 1.00 95.50 174 GLY A N 1
ATOM 1345 C CA . GLY A 1 174 ? -17.592 1.669 24.980 1.00 95.50 174 GLY A CA 1
ATOM 1346 C C . GLY A 1 174 ? -16.621 1.046 23.971 1.00 95.50 174 GLY A C 1
ATOM 1347 O O . GLY A 1 174 ? -16.656 1.337 22.775 1.00 95.50 174 GLY A O 1
ATOM 1348 N N . GLU A 1 175 ? -15.735 0.181 24.465 1.00 95.50 175 GLU A N 1
ATOM 1349 C CA . GLU A 1 175 ? -14.692 -0.451 23.649 1.00 95.50 175 GLU A CA 1
ATOM 1350 C C . GLU A 1 175 ? -15.277 -1.269 22.479 1.00 95.50 175 GLU A C 1
ATOM 1352 O O . GLU A 1 175 ? -16.193 -2.079 22.684 1.00 95.50 175 GLU A O 1
ATOM 1357 N N . PRO A 1 176 ? -14.779 -1.091 21.239 1.00 94.81 176 PRO A N 1
ATOM 1358 C CA . PRO A 1 176 ? -15.221 -1.900 20.114 1.00 94.81 176 PRO A CA 1
ATOM 1359 C C . PRO A 1 176 ? -14.701 -3.343 20.235 1.00 94.81 176 PRO A C 1
ATOM 1361 O O . PRO A 1 176 ? -13.599 -3.569 20.736 1.00 94.81 176 PRO A O 1
ATOM 1364 N N . PRO A 1 177 ? -15.446 -4.339 19.721 1.00 95.38 177 PRO A N 1
ATOM 1365 C CA . PRO A 1 177 ? -14.917 -5.686 19.535 1.00 95.38 177 PRO A CA 1
ATOM 1366 C C . PRO A 1 177 ? -13.634 -5.673 18.698 1.00 95.38 177 PRO A C 1
ATOM 1368 O O . PRO A 1 177 ? -13.538 -4.922 17.728 1.00 95.38 177 PRO A O 1
ATOM 1371 N N . GLU A 1 178 ? -12.695 -6.570 19.002 1.00 92.56 178 GLU A N 1
ATOM 1372 C CA . GLU A 1 178 ? -11.412 -6.664 18.287 1.00 92.56 178 GLU A CA 1
ATOM 1373 C C . GLU A 1 178 ? -11.566 -6.936 16.787 1.00 92.56 178 GLU A C 1
ATOM 1375 O O . GLU A 1 178 ? -10.674 -6.616 16.014 1.00 92.56 178 GLU A O 1
ATOM 1380 N N . SER A 1 179 ? -12.686 -7.512 16.354 1.00 94.38 179 SER A N 1
ATOM 1381 C CA . SER A 1 179 ? -12.975 -7.773 14.944 1.00 94.38 179 SER A CA 1
ATOM 1382 C C . SER A 1 179 ? -13.616 -6.594 14.207 1.00 94.38 179 SER A C 1
ATOM 1384 O O . SER A 1 179 ? -13.793 -6.673 12.995 1.00 94.38 179 SER A O 1
ATOM 1386 N N . MET A 1 180 ? -13.991 -5.519 14.907 1.00 95.69 180 MET A N 1
ATOM 1387 C CA . MET A 1 180 ? -14.758 -4.426 14.316 1.00 95.69 180 MET A CA 1
ATOM 1388 C C . MET A 1 180 ? -13.872 -3.517 13.460 1.00 95.69 180 MET A C 1
ATOM 1390 O O . MET A 1 180 ? -12.855 -2.985 13.917 1.00 95.69 180 MET A O 1
ATOM 1394 N N . SER A 1 181 ? -14.293 -3.308 12.218 1.00 96.56 181 SER A N 1
ATOM 1395 C CA . SER A 1 181 ? -13.607 -2.448 11.255 1.00 96.56 181 SER A CA 1
ATOM 1396 C C . SER A 1 181 ? -13.890 -0.965 11.481 1.00 96.56 181 SER A C 1
ATOM 1398 O O . SER A 1 181 ? -14.918 -0.576 12.043 1.00 96.56 181 SER A O 1
ATOM 1400 N N . MET A 1 182 ? -13.011 -0.096 10.969 1.00 95.75 182 MET A N 1
ATOM 1401 C CA . MET A 1 182 ? -13.256 1.353 11.004 1.00 95.75 182 MET A CA 1
ATOM 1402 C C . MET A 1 182 ? -14.550 1.748 10.284 1.00 95.75 182 MET A C 1
ATOM 1404 O O . MET A 1 182 ? -15.250 2.660 10.728 1.00 95.75 182 MET A O 1
ATOM 1408 N N . ARG A 1 183 ? -14.909 1.051 9.198 1.00 94.75 183 ARG A N 1
ATOM 1409 C CA . ARG A 1 183 ? -16.184 1.276 8.509 1.00 94.75 183 ARG A CA 1
ATOM 1410 C C . ARG A 1 183 ? -17.378 1.036 9.429 1.00 94.75 183 ARG A C 1
ATOM 1412 O O . ARG A 1 183 ? -18.319 1.828 9.405 1.00 94.75 183 ARG A O 1
ATOM 1419 N N . GLU A 1 184 ? -17.359 -0.046 10.197 1.00 94.75 184 GLU A N 1
ATOM 1420 C CA . GLU A 1 184 ? -18.443 -0.394 11.120 1.00 94.75 184 GLU A CA 1
ATOM 1421 C C . GLU A 1 184 ? -18.514 0.573 12.298 1.00 94.75 184 GLU A C 1
ATOM 1423 O O . GLU A 1 184 ? -19.613 0.998 12.651 1.00 94.75 184 GLU A O 1
ATOM 1428 N N . ILE A 1 185 ? -17.364 0.985 12.842 1.00 94.44 185 ILE A N 1
ATOM 1429 C CA . ILE A 1 185 ? -17.272 2.008 13.897 1.00 94.44 185 ILE A CA 1
ATOM 1430 C C . ILE A 1 185 ? -17.992 3.286 13.462 1.00 94.44 185 ILE A C 1
ATOM 1432 O O . ILE A 1 185 ? -18.901 3.763 14.142 1.00 94.44 185 ILE A O 1
ATOM 1436 N N . ILE A 1 186 ? -17.644 3.808 12.286 1.00 91.94 186 ILE A N 1
ATOM 1437 C CA . ILE A 1 186 ? -18.243 5.041 11.757 1.00 91.94 186 ILE A CA 1
ATOM 1438 C C . ILE A 1 186 ? -19.709 4.822 11.391 1.00 91.94 186 ILE A C 1
ATOM 1440 O O . ILE A 1 186 ? -20.550 5.690 11.632 1.00 91.94 186 ILE A O 1
ATOM 1444 N N . GLY A 1 187 ? -20.026 3.654 10.830 1.00 91.69 187 GLY A N 1
ATOM 1445 C CA . GLY A 1 187 ? -21.391 3.256 10.510 1.00 91.69 187 GLY A CA 1
ATOM 1446 C C . GLY A 1 187 ? -22.308 3.294 11.726 1.00 91.69 187 GLY A C 1
ATOM 1447 O O . GLY A 1 187 ? -23.405 3.850 11.656 1.00 91.69 187 GLY A O 1
ATOM 1448 N N . ARG A 1 188 ? -21.834 2.770 12.861 1.00 90.88 188 ARG A N 1
ATOM 1449 C CA . ARG A 1 188 ? -22.550 2.810 14.140 1.00 90.88 188 ARG A CA 1
ATOM 1450 C C . ARG A 1 188 ? -22.635 4.214 14.720 1.00 90.88 188 ARG A C 1
ATOM 1452 O O . ARG A 1 188 ? -23.720 4.614 15.127 1.00 90.88 188 ARG A O 1
ATOM 1459 N N . ALA A 1 189 ? -21.528 4.956 14.736 1.00 88.12 189 ALA A N 1
ATOM 1460 C CA . ALA A 1 189 ? -21.481 6.295 15.321 1.00 88.12 189 ALA A CA 1
ATOM 1461 C C . ALA A 1 189 ? -22.393 7.295 14.598 1.00 88.12 189 ALA A C 1
ATOM 1463 O O . ALA A 1 189 ? -23.024 8.135 15.232 1.00 88.12 189 ALA A O 1
ATOM 1464 N N . THR A 1 190 ? -22.503 7.182 13.274 1.00 86.88 190 THR A N 1
ATOM 1465 C CA . THR A 1 190 ? -23.296 8.110 12.451 1.00 86.88 190 THR A CA 1
ATOM 1466 C C . THR A 1 190 ? -24.708 7.612 12.138 1.00 86.88 190 THR A C 1
ATOM 1468 O O . THR A 1 190 ? -25.515 8.362 11.593 1.00 86.88 190 THR A O 1
ATOM 1471 N N . GLY A 1 191 ? -25.013 6.341 12.419 1.00 84.69 191 GLY A N 1
ATOM 1472 C CA . GLY A 1 191 ? -26.251 5.690 11.979 1.00 84.69 191 GLY A CA 1
ATOM 1473 C C . GLY A 1 191 ? -26.320 5.436 10.465 1.00 84.69 191 GLY A C 1
ATOM 1474 O O . GLY A 1 191 ? -27.352 4.991 9.962 1.00 84.69 191 GLY A O 1
ATOM 1475 N N . THR A 1 192 ? -25.240 5.702 9.723 1.00 85.50 192 THR A N 1
ATOM 1476 C CA . THR A 1 192 ? -25.163 5.507 8.271 1.00 85.50 192 THR A CA 1
ATOM 1477 C C . THR A 1 192 ? -23.865 4.824 7.885 1.00 85.50 192 THR A C 1
ATOM 1479 O O . THR A 1 192 ? -22.789 5.324 8.190 1.00 85.50 192 THR A O 1
ATOM 1482 N N . MET A 1 193 ? -23.941 3.712 7.148 1.00 80.88 193 MET A N 1
ATOM 1483 C CA . MET A 1 193 ? -22.732 3.051 6.653 1.00 80.88 193 MET A CA 1
ATOM 1484 C C . MET A 1 193 ? -21.997 3.981 5.683 1.00 80.88 193 MET A C 1
ATOM 1486 O O . MET A 1 193 ? -22.552 4.302 4.623 1.00 80.88 193 MET A O 1
ATOM 1490 N N . PRO A 1 194 ? -20.763 4.416 6.006 1.00 79.81 194 PRO A N 1
ATOM 1491 C CA . PRO A 1 194 ? -20.023 5.284 5.116 1.00 79.81 194 PRO A CA 1
ATOM 1492 C C . PRO A 1 194 ? -19.794 4.543 3.806 1.00 79.81 194 PRO A C 1
ATOM 1494 O O . PRO A 1 194 ? -19.440 3.354 3.776 1.00 79.81 194 PRO A O 1
ATOM 1497 N N . LYS A 1 195 ? -20.042 5.261 2.711 1.00 74.88 195 LYS A N 1
ATOM 1498 C CA . LYS A 1 195 ? -19.793 4.731 1.382 1.00 74.88 195 LYS A CA 1
ATOM 1499 C C . LYS A 1 195 ? -18.318 4.460 1.227 1.00 74.88 195 LYS A C 1
ATOM 1501 O O . LYS A 1 195 ? -17.454 5.211 1.685 1.00 74.88 195 LYS A O 1
ATOM 1506 N N . SER A 1 196 ? -18.066 3.382 0.522 1.00 63.62 196 SER A N 1
ATOM 1507 C CA . SER A 1 196 ? -16.732 3.014 0.122 1.00 63.62 196 SER A CA 1
ATOM 1508 C C . SER A 1 196 ? -16.087 4.138 -0.715 1.00 63.62 196 SER A C 1
ATOM 1510 O O . SER A 1 196 ? -16.751 4.684 -1.603 1.00 63.62 196 SER A O 1
ATOM 1512 N N . PRO A 1 197 ? -14.796 4.490 -0.521 1.00 54.88 197 PRO A N 1
ATOM 1513 C CA . PRO A 1 197 ? -14.061 5.290 -1.501 1.00 54.88 197 PRO A CA 1
ATOM 1514 C C . PRO A 1 197 ? -14.142 4.757 -2.944 1.00 54.88 197 PRO A C 1
ATOM 1516 O O . PRO A 1 197 ? -14.017 5.541 -3.883 1.00 54.88 197 PRO A O 1
ATOM 1519 N N . PHE A 1 198 ? -14.395 3.456 -3.145 1.00 50.94 198 PHE A N 1
ATOM 1520 C CA . PHE A 1 198 ? -14.663 2.871 -4.465 1.00 50.94 198 PHE A CA 1
ATOM 1521 C C . PHE A 1 198 ? -16.106 3.113 -4.935 1.00 50.94 198 PHE A C 1
ATOM 1523 O O . PHE A 1 198 ? -16.306 3.471 -6.092 1.00 50.94 198 PHE A O 1
ATOM 1530 N N . GLU A 1 199 ? -17.103 3.030 -4.051 1.00 53.06 199 GLU A N 1
ATOM 1531 C CA . GLU A 1 199 ? -18.518 3.310 -4.366 1.00 53.06 199 GLU A CA 1
ATOM 1532 C C . GLU A 1 199 ? -18.757 4.787 -4.710 1.00 53.06 199 GLU A C 1
ATOM 1534 O O . GLU A 1 199 ? -19.542 5.116 -5.602 1.00 53.06 199 GLU A O 1
ATOM 1539 N N . LEU A 1 200 ? -18.052 5.703 -4.038 1.00 48.69 200 LEU A N 1
ATOM 1540 C CA . LEU A 1 200 ? -18.060 7.126 -4.395 1.00 48.69 200 LEU A CA 1
ATOM 1541 C C . LEU A 1 200 ? -17.420 7.373 -5.771 1.00 48.69 200 LEU A C 1
ATOM 1543 O O . LEU A 1 200 ? -17.743 8.356 -6.440 1.00 48.69 200 LEU A O 1
ATOM 1547 N N . ARG A 1 201 ? -16.554 6.456 -6.214 1.00 40.12 201 ARG A N 1
ATOM 1548 C CA . ARG A 1 201 ? -15.765 6.561 -7.438 1.00 40.12 201 ARG A CA 1
ATOM 1549 C C . ARG A 1 201 ? -16.359 5.839 -8.651 1.00 40.12 201 ARG A C 1
ATOM 1551 O O . ARG A 1 201 ? -16.063 6.213 -9.781 1.00 40.12 201 ARG A O 1
ATOM 1558 N N . GLU A 1 202 ? -17.251 4.871 -8.471 1.00 41.12 202 GLU A N 1
ATOM 1559 C CA . GLU A 1 202 ? -17.996 4.281 -9.597 1.00 41.12 202 GLU A CA 1
ATOM 1560 C C . GLU A 1 202 ? -18.985 5.267 -10.238 1.00 41.12 202 GLU A C 1
ATOM 1562 O O . GLU A 1 202 ? -19.278 5.164 -11.431 1.00 41.12 202 GLU A O 1
ATOM 1567 N N . ARG A 1 203 ? -19.4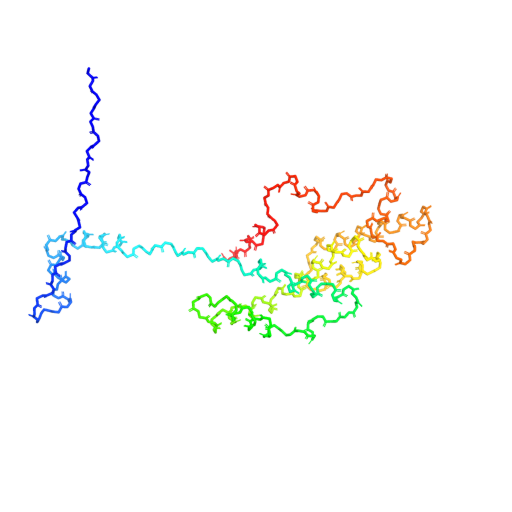31 6.289 -9.494 1.00 44.97 203 ARG A N 1
ATOM 1568 C CA . ARG A 1 203 ? -20.180 7.422 -10.067 1.00 44.97 203 ARG A CA 1
ATOM 1569 C C . ARG A 1 203 ? -19.299 8.380 -10.872 1.00 44.97 203 ARG A C 1
ATOM 1571 O O . ARG A 1 203 ? -19.794 9.007 -11.803 1.00 44.97 203 ARG A O 1
ATOM 1578 N N . SER A 1 204 ? -18.002 8.454 -10.578 1.00 43.16 204 SER A N 1
ATOM 1579 C CA . 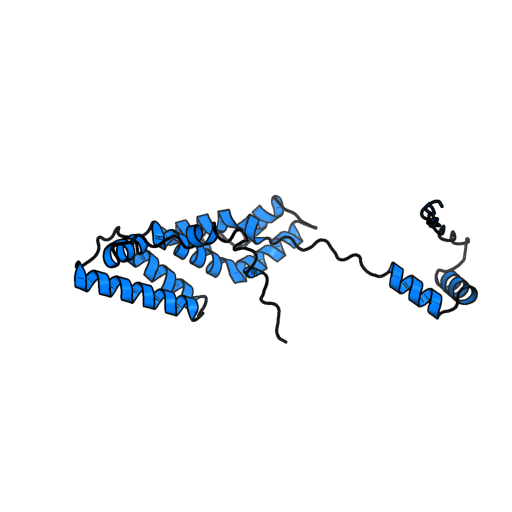SER A 1 204 ? -17.002 9.191 -11.356 1.00 43.16 204 SER A CA 1
ATOM 1580 C C . SER A 1 204 ? -16.194 8.222 -12.226 1.00 43.16 204 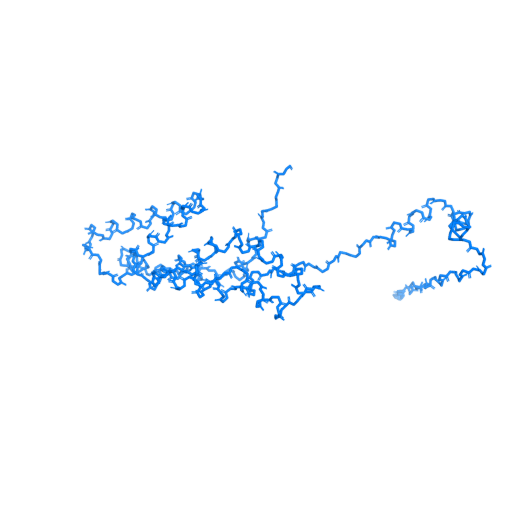SER A C 1
ATOM 1582 O O . SER A 1 204 ? -14.992 8.028 -12.047 1.00 43.16 204 SER A O 1
ATOM 1584 N N . ARG A 1 205 ? -16.867 7.580 -13.193 1.00 38.50 205 ARG A N 1
ATOM 1585 C CA . ARG A 1 205 ? -16.236 6.772 -14.254 1.00 38.50 205 ARG A CA 1
ATOM 1586 C C . ARG A 1 205 ? -15.086 7.551 -14.918 1.00 38.50 205 ARG A C 1
ATOM 1588 O O . ARG A 1 205 ? -15.311 8.340 -15.829 1.00 38.50 205 ARG A O 1
ATOM 1595 N N . GLY A 1 206 ? -13.860 7.322 -14.436 1.00 37.25 206 GLY A N 1
ATOM 1596 C CA . GLY A 1 206 ? -12.663 8.048 -14.872 1.00 37.25 206 GLY A CA 1
ATOM 1597 C C . GLY A 1 206 ? -11.369 7.788 -14.076 1.00 37.25 206 GLY A C 1
ATOM 1598 O O . GLY A 1 206 ? -10.610 8.717 -13.867 1.00 37.25 206 GLY A O 1
ATOM 1599 N N . GLY A 1 207 ? -11.094 6.550 -13.635 1.00 39.12 207 GLY A N 1
ATOM 1600 C CA . GLY A 1 207 ? -9.723 6.031 -13.398 1.00 39.12 207 GLY A CA 1
ATOM 1601 C C . GLY A 1 207 ? -8.879 6.521 -12.192 1.00 39.12 207 GLY A C 1
ATOM 1602 O O . GLY A 1 207 ? -8.266 7.579 -12.235 1.00 39.12 207 GLY A O 1
ATOM 1603 N N . LEU A 1 208 ? -8.651 5.648 -11.190 1.00 45.34 208 LEU A N 1
ATOM 1604 C CA . LEU A 1 208 ? -7.657 5.833 -10.100 1.00 45.34 208 LEU A CA 1
ATOM 1605 C C . LEU A 1 208 ? -6.221 5.764 -10.615 1.00 45.34 208 LEU A C 1
ATOM 1607 O O . LEU A 1 208 ? -5.301 6.109 -9.889 1.00 45.34 208 LEU A O 1
ATOM 1611 N N . LEU A 1 209 ? -6.003 5.286 -11.838 1.00 48.62 209 LEU A N 1
ATOM 1612 C CA . LEU A 1 209 ? -4.664 5.207 -12.416 1.00 48.62 209 LEU A CA 1
ATOM 1613 C C . LEU A 1 209 ? -4.335 6.420 -13.298 1.00 48.62 209 LEU A C 1
ATOM 1615 O O . LEU A 1 209 ? -3.217 6.514 -13.794 1.00 48.62 209 LEU A O 1
ATOM 1619 N N . GLY A 1 210 ? -5.266 7.373 -13.456 1.00 44.19 210 GLY A N 1
ATOM 1620 C CA . GLY A 1 210 ? -5.005 8.657 -14.116 1.00 44.19 210 GLY A CA 1
ATOM 1621 C C . GLY A 1 210 ? -4.276 9.672 -13.225 1.00 44.19 210 GLY A C 1
ATOM 1622 O O . GLY A 1 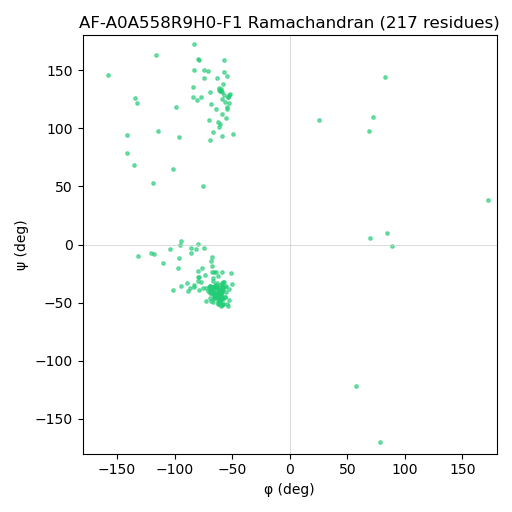210 ? -3.518 10.491 -13.734 1.00 44.19 210 GLY A O 1
ATOM 1623 N N . GLY A 1 211 ? -4.446 9.590 -11.900 1.00 41.81 211 GLY A N 1
ATOM 1624 C CA . GLY A 1 211 ? -3.872 10.546 -10.941 1.00 41.81 211 GLY A CA 1
ATOM 1625 C C . GLY A 1 211 ? -2.394 10.322 -10.600 1.00 41.81 211 GLY A C 1
ATOM 1626 O O . GLY A 1 211 ? -1.698 11.264 -10.243 1.00 41.81 211 GLY A O 1
ATOM 1627 N N . PHE A 1 212 ? -1.867 9.108 -10.783 1.00 44.00 212 PHE A N 1
ATOM 1628 C CA . PHE A 1 212 ? -0.446 8.811 -10.535 1.00 44.00 212 PHE A CA 1
ATOM 1629 C C . PHE A 1 212 ? 0.495 9.243 -11.676 1.00 44.00 212 PHE A C 1
ATOM 1631 O O . PHE A 1 212 ? 1.705 9.047 -11.584 1.00 44.00 212 PHE A O 1
ATOM 1638 N N . ALA A 1 213 ? -0.038 9.838 -12.748 1.00 42.84 213 ALA A N 1
ATOM 1639 C CA . ALA A 1 213 ? 0.732 10.314 -13.900 1.00 42.84 213 ALA A CA 1
ATOM 1640 C C . ALA A 1 213 ? 1.125 11.807 -13.826 1.00 42.84 213 ALA A C 1
ATOM 1642 O O . ALA A 1 213 ? 1.724 12.315 -14.770 1.00 42.84 213 ALA A O 1
ATOM 1643 N N . GLY A 1 214 ? 0.796 12.513 -12.737 1.00 39.81 214 GLY A N 1
ATOM 1644 C CA . GLY A 1 214 ? 0.937 13.970 -12.626 1.00 39.81 214 GLY A CA 1
ATOM 1645 C C . GLY A 1 214 ? 1.890 14.446 -11.531 1.00 39.81 214 GLY A C 1
ATOM 1646 O O . GLY A 1 214 ? 1.502 15.262 -10.709 1.00 39.81 214 GLY A O 1
ATOM 1647 N N . SER A 1 215 ? 3.125 13.951 -11.495 1.00 43.78 215 SER A N 1
ATOM 1648 C CA . SER A 1 215 ? 4.216 14.630 -10.783 1.00 43.78 215 SER A CA 1
ATOM 1649 C C . SER A 1 215 ? 5.487 14.481 -11.607 1.00 43.78 215 SER A C 1
ATOM 1651 O O . SER A 1 215 ? 6.298 13.576 -11.417 1.00 43.78 215 SER A O 1
ATOM 1653 N N . SER A 1 216 ? 5.573 15.319 -12.634 1.00 42.91 216 SER A N 1
ATOM 1654 C CA . SER A 1 216 ? 6.811 15.631 -13.332 1.00 42.91 216 SER A CA 1
ATOM 1655 C C . SER A 1 216 ? 7.326 16.953 -12.777 1.00 42.91 216 SER A C 1
ATOM 1657 O O . SER A 1 216 ? 6.621 17.957 -12.864 1.00 42.91 216 SER A O 1
ATOM 1659 N N . ASP A 1 217 ? 8.518 16.888 -12.191 1.00 44.19 217 ASP A N 1
ATOM 1660 C CA . ASP A 1 217 ? 9.559 17.915 -12.143 1.00 44.19 217 ASP A CA 1
ATOM 1661 C C . ASP A 1 217 ? 9.102 19.374 -12.282 1.00 44.19 217 ASP A C 1
ATOM 1663 O O . ASP A 1 217 ? 8.832 19.865 -13.379 1.00 44.19 217 ASP A O 1
ATOM 1667 N N . ARG A 1 218 ? 9.151 20.107 -11.164 1.00 37.00 218 ARG A N 1
ATOM 1668 C CA . ARG A 1 218 ? 9.562 21.514 -11.202 1.00 37.00 218 ARG A CA 1
ATOM 1669 C C . ARG A 1 218 ? 11.047 21.565 -10.854 1.00 37.00 218 ARG A C 1
ATOM 1671 O O . ARG A 1 218 ? 11.405 21.569 -9.678 1.00 37.00 218 ARG A O 1
ATOM 1678 N N . GLY A 1 219 ? 11.870 21.526 -11.895 1.00 40.94 219 GLY A N 1
ATOM 1679 C CA . GLY A 1 219 ? 13.161 22.210 -11.936 1.00 40.94 219 GLY A CA 1
ATOM 1680 C C . GLY A 1 219 ? 12.987 23.532 -12.666 1.00 40.94 219 GLY A C 1
ATOM 1681 O O . GLY A 1 219 ? 12.094 23.585 -13.545 1.00 40.94 219 GLY A O 1
#

pLDDT: mean 81.31, std 19.7, range [37.0, 97.94]